Protein AF-A0AAE7J6D1-F1 (afdb_monomer_lite)

Structure (mmCIF, N/CA/C/O backbone):
data_AF-A0AAE7J6D1-F1
#
_entry.id   AF-A0AAE7J6D1-F1
#
loop_
_atom_site.group_PDB
_atom_site.id
_atom_site.type_symbol
_atom_site.label_atom_id
_atom_site.label_alt_id
_atom_site.label_comp_id
_atom_site.label_asym_id
_atom_site.label_entity_id
_atom_site.label_seq_id
_atom_site.pdbx_PDB_ins_code
_atom_site.Cartn_x
_atom_site.Cartn_y
_atom_site.Cartn_z
_atom_site.occupancy
_atom_site.B_iso_or_equiv
_atom_site.auth_seq_id
_atom_site.auth_comp_id
_atom_site.auth_asym_id
_atom_site.auth_atom_id
_atom_site.pdbx_PDB_model_num
ATOM 1 N N . MET A 1 1 ? -38.730 9.596 -5.081 1.00 39.78 1 MET A N 1
ATOM 2 C CA . MET A 1 1 ? -38.470 9.751 -6.527 1.00 39.78 1 MET A CA 1
ATOM 3 C C . MET A 1 1 ? -37.027 9.348 -6.773 1.00 39.78 1 MET A C 1
ATOM 5 O O . MET A 1 1 ? -36.134 10.083 -6.379 1.00 39.78 1 MET A O 1
ATOM 9 N N . SER A 1 2 ? -36.801 8.139 -7.288 1.00 42.00 2 SER A N 1
ATOM 10 C CA . SER A 1 2 ? -35.452 7.616 -7.532 1.00 42.00 2 SER A CA 1
ATOM 11 C C . SER A 1 2 ? -34.945 8.135 -8.871 1.00 42.00 2 SER A C 1
ATOM 13 O O . SER A 1 2 ? -35.516 7.814 -9.910 1.00 42.00 2 SER A O 1
ATOM 15 N N . VAL A 1 3 ? -33.897 8.954 -8.843 1.00 42.47 3 VAL A N 1
ATOM 16 C CA . VAL A 1 3 ? -33.204 9.406 -10.052 1.00 42.47 3 VAL A CA 1
ATOM 17 C C . VAL A 1 3 ? -32.192 8.324 -10.413 1.00 42.47 3 VAL A C 1
ATOM 19 O O . VAL A 1 3 ? -31.169 8.172 -9.748 1.00 42.47 3 VAL A O 1
ATOM 22 N N . ALA A 1 4 ? -32.514 7.520 -11.424 1.00 40.19 4 ALA A N 1
ATOM 23 C CA . ALA A 1 4 ? -31.577 6.569 -12.001 1.00 40.19 4 ALA A CA 1
ATOM 24 C C . ALA A 1 4 ? -30.481 7.353 -12.735 1.00 40.19 4 ALA A C 1
ATOM 26 O O . ALA A 1 4 ? -30.762 8.071 -13.692 1.00 40.19 4 ALA A O 1
ATOM 27 N N . ILE A 1 5 ? -29.237 7.232 -12.271 1.00 50.94 5 ILE A N 1
ATOM 28 C CA . ILE A 1 5 ? -28.068 7.701 -13.015 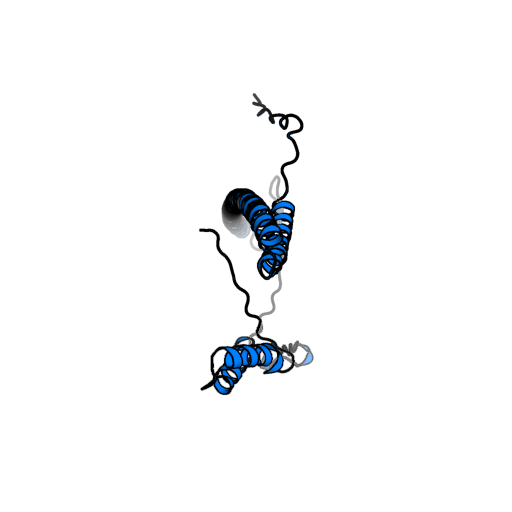1.00 50.94 5 ILE A CA 1
ATOM 29 C C . ILE A 1 5 ? -27.921 6.749 -14.206 1.00 50.94 5 ILE A C 1
ATOM 31 O O . ILE A 1 5 ? -27.751 5.547 -13.981 1.00 50.94 5 ILE A O 1
ATOM 35 N N . PRO A 1 6 ? -28.016 7.222 -15.458 1.00 44.62 6 PRO A N 1
ATOM 36 C CA . PRO A 1 6 ? -27.789 6.357 -16.600 1.00 44.62 6 PRO A CA 1
ATOM 37 C C . PRO A 1 6 ? -26.321 5.920 -16.577 1.00 44.62 6 PRO A C 1
ATOM 39 O O . PRO A 1 6 ? -25.413 6.732 -16.749 1.00 44.62 6 PRO A O 1
ATOM 42 N N . LEU A 1 7 ? -26.090 4.628 -16.337 1.00 49.50 7 LEU A N 1
ATOM 43 C CA . LEU A 1 7 ? -24.836 3.967 -16.682 1.00 49.50 7 LEU A CA 1
ATOM 44 C C . LEU A 1 7 ? -24.708 4.081 -18.200 1.00 49.50 7 LEU A C 1
ATOM 46 O O . LEU A 1 7 ? -25.377 3.357 -18.936 1.00 49.50 7 LEU A O 1
ATOM 50 N N . ALA A 1 8 ? -23.917 5.051 -18.657 1.00 53.25 8 ALA A N 1
ATOM 51 C CA . ALA A 1 8 ? -23.567 5.183 -20.060 1.00 53.25 8 ALA A CA 1
ATOM 52 C C . ALA A 1 8 ? -23.073 3.818 -20.555 1.00 53.25 8 ALA A C 1
ATOM 54 O O . ALA A 1 8 ? -22.139 3.246 -19.987 1.00 53.25 8 ALA A O 1
ATOM 55 N N . SER A 1 9 ? -23.744 3.275 -21.570 1.00 52.28 9 SER A N 1
ATOM 56 C CA . SER A 1 9 ? -23.283 2.085 -22.276 1.00 52.28 9 SER A CA 1
ATOM 57 C C . SER A 1 9 ? -21.820 2.294 -22.684 1.00 52.28 9 SER A C 1
ATOM 59 O O . SER A 1 9 ? -21.480 3.405 -23.108 1.00 52.28 9 SER A O 1
ATOM 61 N N . PRO A 1 10 ? -20.939 1.284 -22.545 1.00 56.84 10 PRO A N 1
ATOM 62 C CA . PRO A 1 10 ? -19.571 1.431 -23.016 1.00 56.84 10 PRO A CA 1
ATOM 63 C C . PRO A 1 10 ? -19.611 1.794 -24.510 1.00 56.84 10 PRO A C 1
ATOM 65 O O . PRO A 1 10 ? -20.447 1.247 -25.237 1.00 56.84 10 PRO A O 1
ATOM 68 N N . PRO A 1 11 ? -18.779 2.745 -24.969 1.00 57.72 11 PRO A N 1
ATOM 69 C CA . PRO A 1 11 ? -18.746 3.115 -26.375 1.00 57.72 11 PRO A CA 1
ATOM 70 C C . PRO A 1 11 ? -18.477 1.872 -27.233 1.00 57.72 11 PRO A C 1
ATOM 72 O O . PRO A 1 11 ? -17.723 0.987 -26.825 1.00 57.72 11 PRO A O 1
ATOM 75 N N . ALA A 1 12 ? -19.140 1.818 -28.394 1.00 57.94 12 ALA A N 1
ATOM 76 C CA . ALA A 1 12 ? -18.990 0.788 -29.424 1.00 57.94 12 ALA A CA 1
ATOM 77 C C . ALA A 1 12 ? -17.522 0.377 -29.604 1.00 57.94 12 ALA A C 1
ATOM 79 O O . ALA A 1 12 ? -16.669 1.260 -29.564 1.00 57.94 12 ALA A O 1
ATOM 80 N N . GLU A 1 13 ? -17.272 -0.932 -29.786 1.00 55.59 13 GLU A N 1
ATOM 81 C CA . GLU A 1 13 ? -15.956 -1.594 -29.898 1.00 55.59 13 GLU A CA 1
ATOM 82 C C . GLU A 1 13 ? -14.882 -0.692 -30.520 1.00 55.59 13 GLU A C 1
ATOM 84 O O . GLU A 1 13 ? -14.638 -0.681 -31.726 1.00 55.59 13 GLU A O 1
ATOM 89 N N . ALA A 1 14 ? -14.236 0.097 -29.663 1.00 61.56 14 ALA A N 1
ATOM 90 C CA . ALA A 1 14 ? -13.082 0.877 -30.041 1.00 61.56 14 ALA A CA 1
ATOM 91 C C . ALA A 1 14 ? -11.958 -0.120 -30.311 1.00 61.56 14 ALA A C 1
ATOM 93 O O . ALA A 1 14 ? -11.737 -1.033 -29.507 1.00 61.56 14 ALA A O 1
ATOM 94 N N . ALA A 1 15 ? -11.261 0.046 -31.437 1.00 66.38 15 ALA A N 1
ATOM 95 C CA . ALA A 1 15 ? -10.090 -0.755 -31.762 1.00 66.38 15 ALA A CA 1
ATOM 96 C C . ALA A 1 15 ? -9.189 -0.867 -30.523 1.00 66.38 15 ALA A C 1
ATOM 98 O O . ALA A 1 15 ? -8.846 0.139 -29.893 1.00 66.38 15 ALA A O 1
ATOM 99 N N . LYS A 1 16 ? -8.871 -2.104 -30.128 1.00 78.94 16 LYS A N 1
ATOM 100 C CA . LYS A 1 16 ? -8.113 -2.375 -28.908 1.00 78.94 16 LYS A CA 1
ATOM 101 C C . LYS A 1 16 ? -6.731 -1.737 -29.039 1.00 78.94 16 LYS A C 1
ATOM 103 O O . LYS A 1 16 ? -5.888 -2.232 -29.779 1.00 78.94 16 LYS A O 1
ATOM 108 N N . LEU A 1 17 ? -6.515 -0.631 -28.328 1.00 84.19 17 LEU A N 1
ATOM 109 C CA . LEU A 1 17 ? -5.217 0.036 -28.285 1.00 84.19 17 LEU A CA 1
ATOM 110 C C . LEU A 1 17 ? -4.166 -0.899 -27.661 1.00 84.19 17 LEU A C 1
ATOM 112 O O . LEU A 1 17 ? -4.487 -1.594 -26.687 1.00 84.19 17 LEU A O 1
ATOM 116 N N . PRO A 1 18 ? -2.915 -0.878 -28.156 1.00 90.50 18 PRO A N 1
ATOM 117 C CA . PRO A 1 18 ? -1.858 -1.765 -27.682 1.00 90.50 18 PRO A CA 1
ATOM 118 C C . PRO A 1 18 ? -1.596 -1.541 -26.198 1.00 90.50 18 PRO A C 1
ATOM 120 O O . PRO A 1 18 ? -1.581 -0.399 -25.737 1.00 90.50 18 PRO A O 1
ATOM 123 N N . SER A 1 19 ? -1.437 -2.605 -25.416 1.00 93.62 19 SER A N 1
ATOM 124 C CA . SER A 1 19 ? -1.200 -2.531 -23.970 1.00 93.62 19 SER A CA 1
ATOM 125 C C . SER A 1 19 ? 0.151 -1.876 -23.635 1.00 93.62 19 SER A C 1
ATOM 127 O O . SER A 1 19 ? 1.036 -1.781 -24.477 1.00 93.62 19 SER A O 1
ATOM 129 N N . LEU A 1 20 ? 0.327 -1.399 -22.392 1.00 94.94 20 LEU A N 1
ATOM 130 C CA . LEU A 1 20 ? 1.620 -0.832 -21.965 1.00 94.94 20 LEU A CA 1
ATOM 131 C C . LEU A 1 20 ? 2.749 -1.870 -22.081 1.00 94.94 20 LEU A C 1
ATOM 133 O O . LEU A 1 20 ? 3.876 -1.525 -22.414 1.00 94.94 20 LEU A O 1
ATOM 137 N N . TRP A 1 21 ? 2.415 -3.139 -21.835 1.00 95.06 21 TRP A N 1
ATOM 138 C CA . TRP A 1 21 ? 3.327 -4.262 -22.012 1.00 95.06 21 TRP A CA 1
ATOM 139 C C . TRP A 1 21 ? 3.701 -4.463 -23.482 1.00 95.06 21 TRP A C 1
ATOM 141 O O . TRP A 1 21 ? 4.883 -4.533 -23.794 1.00 95.06 21 TRP A O 1
ATOM 151 N N . GLU A 1 22 ? 2.708 -4.493 -24.376 1.00 95.50 22 GLU A N 1
ATOM 152 C CA . GLU A 1 22 ? 2.929 -4.634 -25.822 1.00 95.50 22 GLU A CA 1
ATOM 153 C C . GLU A 1 22 ? 3.814 -3.507 -26.368 1.00 95.50 22 GLU A C 1
ATOM 155 O O . GLU A 1 22 ? 4.804 -3.790 -27.038 1.00 95.50 22 GLU A O 1
ATOM 160 N N . LEU A 1 23 ? 3.525 -2.249 -26.009 1.00 95.25 23 LEU A N 1
ATOM 161 C CA . LEU A 1 23 ? 4.348 -1.097 -26.397 1.00 95.25 23 LEU A CA 1
ATOM 162 C C . LEU A 1 23 ? 5.783 -1.206 -25.869 1.00 95.25 23 LEU A C 1
ATOM 164 O O . LEU A 1 23 ? 6.723 -0.926 -26.603 1.00 95.25 23 LEU A O 1
ATOM 168 N N . GLY A 1 24 ? 5.959 -1.636 -24.615 1.00 95.62 24 GLY A N 1
ATOM 169 C CA . GLY A 1 24 ? 7.287 -1.827 -24.031 1.00 95.62 24 GLY A CA 1
ATOM 170 C C . GLY A 1 24 ? 8.090 -2.918 -24.743 1.00 95.62 24 GLY A C 1
ATOM 171 O O . GLY A 1 24 ? 9.257 -2.708 -25.056 1.00 95.62 24 GLY A O 1
ATOM 172 N N . SER A 1 25 ? 7.456 -4.054 -25.048 1.00 95.19 25 SER A N 1
ATOM 173 C CA . SER A 1 25 ? 8.110 -5.151 -25.773 1.00 95.19 25 SER A CA 1
ATOM 174 C C . SER A 1 25 ? 8.453 -4.795 -27.220 1.00 95.19 25 SER A C 1
ATOM 176 O O . SER A 1 25 ? 9.508 -5.192 -27.705 1.00 95.19 25 SER A O 1
ATOM 178 N N . ALA A 1 26 ? 7.590 -4.031 -27.898 1.00 94.44 26 ALA A N 1
ATOM 179 C CA . ALA A 1 26 ? 7.851 -3.557 -29.254 1.00 94.44 26 ALA A CA 1
ATOM 180 C C . ALA A 1 26 ? 9.042 -2.591 -29.273 1.00 94.44 26 ALA A C 1
ATOM 182 O O . ALA A 1 26 ? 9.964 -2.781 -30.059 1.00 94.44 26 ALA A O 1
ATOM 183 N N . LEU A 1 27 ? 9.079 -1.646 -28.328 1.00 94.75 27 LEU A N 1
ATOM 184 C CA . LEU A 1 27 ? 10.175 -0.689 -28.203 1.00 94.75 27 LEU A CA 1
ATOM 185 C C . LEU A 1 27 ? 11.522 -1.371 -27.909 1.00 94.75 27 LEU A C 1
ATOM 187 O O . LEU A 1 27 ? 12.552 -0.974 -28.450 1.00 94.75 27 LEU A O 1
ATOM 191 N N . GLU A 1 28 ? 11.529 -2.407 -27.064 1.00 95.31 28 GLU A N 1
ATOM 192 C CA . GLU A 1 28 ? 12.726 -3.215 -26.797 1.00 95.31 28 GLU A CA 1
ATOM 193 C C . GLU A 1 28 ? 13.206 -3.953 -28.057 1.00 95.31 28 GLU A C 1
ATOM 195 O O . GLU A 1 28 ? 14.401 -3.939 -28.359 1.00 95.31 28 GLU A O 1
ATOM 200 N N . ALA A 1 29 ? 12.282 -4.550 -28.817 1.00 94.94 29 ALA A N 1
ATOM 201 C CA . ALA A 1 29 ? 12.598 -5.230 -30.069 1.00 94.94 29 ALA A CA 1
ATOM 202 C C . ALA A 1 29 ? 13.154 -4.263 -31.129 1.00 94.94 29 ALA A C 1
ATOM 204 O O . ALA A 1 29 ? 14.171 -4.570 -31.748 1.00 94.94 29 ALA A O 1
ATOM 205 N N . GLU A 1 30 ? 12.546 -3.084 -31.288 1.00 93.88 30 GLU A N 1
ATOM 206 C CA . GLU A 1 30 ? 13.007 -2.028 -32.200 1.00 93.88 30 GLU A CA 1
ATOM 207 C C . GLU A 1 30 ? 14.400 -1.517 -31.799 1.00 93.88 30 GLU A C 1
ATOM 209 O O . GLU A 1 30 ? 15.300 -1.413 -32.628 1.00 93.88 30 GLU A O 1
ATOM 214 N N . THR A 1 31 ? 14.634 -1.300 -30.500 1.00 94.62 31 THR A N 1
ATOM 215 C CA . THR A 1 31 ? 15.954 -0.897 -29.983 1.00 94.62 31 THR A CA 1
ATOM 216 C C . THR A 1 31 ? 17.021 -1.951 -30.299 1.00 94.62 31 THR A C 1
ATOM 218 O O . THR A 1 31 ? 18.154 -1.613 -30.649 1.00 94.62 31 THR A O 1
ATOM 221 N N . HIS A 1 32 ? 16.679 -3.238 -30.184 1.00 94.81 32 HIS A N 1
ATOM 222 C CA . HIS A 1 32 ? 17.591 -4.321 -30.537 1.00 94.81 32 HIS A CA 1
ATOM 223 C C . HIS A 1 32 ? 17.851 -4.389 -32.047 1.00 94.81 32 HIS A C 1
ATOM 225 O O . HIS A 1 32 ? 18.988 -4.608 -32.460 1.00 94.81 32 HIS A O 1
ATOM 231 N N . TRP A 1 33 ? 16.823 -4.159 -32.864 1.00 93.94 33 TRP A N 1
ATOM 232 C CA . TRP A 1 33 ? 16.941 -4.115 -34.317 1.00 93.94 33 TRP A CA 1
ATOM 233 C C . TRP A 1 33 ? 17.847 -2.974 -34.793 1.00 93.94 33 TRP A C 1
ATOM 235 O O . TRP A 1 33 ? 18.765 -3.215 -35.573 1.00 93.94 33 TRP A O 1
ATOM 245 N N . ILE A 1 34 ? 17.684 -1.766 -34.246 1.00 94.06 34 ILE A N 1
ATOM 246 C CA . ILE A 1 34 ? 18.562 -0.620 -34.531 1.00 94.06 34 ILE A CA 1
ATOM 247 C C . ILE A 1 34 ? 20.026 -0.952 -34.214 1.00 94.06 34 ILE A C 1
ATOM 249 O O . ILE A 1 34 ? 20.920 -0.591 -34.979 1.00 94.06 34 ILE A O 1
ATOM 253 N N . ALA A 1 35 ? 20.292 -1.673 -33.120 1.00 93.81 35 ALA A N 1
ATOM 254 C CA . ALA A 1 35 ? 21.651 -2.095 -32.784 1.00 93.81 35 ALA A CA 1
ATOM 255 C C . ALA A 1 35 ? 22.244 -3.051 -33.836 1.00 93.81 35 ALA A C 1
ATOM 257 O O . ALA A 1 35 ? 23.398 -2.880 -34.217 1.00 93.81 35 ALA A O 1
ATOM 258 N N . GLN A 1 36 ? 21.458 -4.006 -34.346 1.00 91.06 36 GLN A N 1
ATOM 259 C CA . GLN A 1 36 ? 21.888 -4.908 -35.425 1.00 91.06 36 GLN A CA 1
ATOM 260 C C . GLN A 1 36 ? 22.101 -4.162 -36.748 1.00 91.06 36 GLN A C 1
ATOM 262 O O . GLN A 1 36 ? 23.049 -4.434 -37.479 1.00 91.06 36 GLN A O 1
ATOM 267 N N . LEU A 1 37 ? 21.237 -3.195 -37.061 1.00 90.31 37 LEU A N 1
ATOM 268 C CA . LEU A 1 37 ? 21.395 -2.355 -38.242 1.00 90.31 37 LEU A CA 1
ATOM 269 C C . LEU A 1 37 ? 22.668 -1.500 -38.177 1.00 90.31 37 LEU A C 1
ATOM 271 O O . LEU A 1 37 ? 23.329 -1.319 -39.196 1.00 90.31 37 LEU A O 1
ATOM 275 N N . ALA A 1 38 ? 23.050 -1.020 -36.992 1.00 91.31 38 ALA A N 1
ATOM 276 C CA . ALA A 1 38 ? 24.278 -0.253 -36.812 1.00 91.31 38 ALA A CA 1
ATOM 277 C C . ALA A 1 38 ? 25.540 -1.076 -37.132 1.00 91.31 38 ALA A C 1
ATOM 279 O O . ALA A 1 38 ? 26.493 -0.522 -37.671 1.00 91.31 38 ALA A O 1
ATOM 280 N N . GLU A 1 39 ? 25.536 -2.391 -36.886 1.00 90.44 39 GLU A N 1
ATOM 281 C CA . GLU A 1 39 ? 26.649 -3.286 -37.253 1.00 90.44 39 GLU A CA 1
ATOM 282 C C . GLU A 1 39 ? 26.853 -3.376 -38.776 1.00 90.44 39 GLU A C 1
ATOM 284 O O . GLU A 1 39 ? 27.968 -3.599 -39.245 1.00 90.44 39 GLU A O 1
ATOM 289 N N . ARG A 1 40 ? 25.798 -3.147 -39.574 1.00 88.00 40 ARG A N 1
ATOM 290 C CA . ARG A 1 40 ? 25.883 -3.126 -41.046 1.00 88.00 40 ARG A CA 1
ATOM 291 C C . ARG A 1 40 ? 26.614 -1.895 -41.586 1.00 88.00 40 ARG A C 1
ATOM 293 O O . ARG A 1 40 ? 26.943 -1.879 -42.763 1.00 88.00 40 ARG A O 1
ATOM 300 N N . LEU A 1 41 ? 26.873 -0.873 -40.766 1.00 87.00 41 LEU A N 1
ATOM 301 C CA . LEU A 1 41 ? 27.587 0.334 -41.197 1.00 87.00 41 LEU A CA 1
ATOM 302 C C . LEU A 1 41 ? 29.098 0.131 -41.367 1.00 87.00 41 LEU A C 1
ATOM 304 O O . LEU A 1 41 ? 29.745 0.970 -41.993 1.00 87.00 41 LEU A O 1
ATOM 308 N N . ASP A 1 42 ? 29.651 -0.957 -40.825 1.00 86.44 42 ASP A N 1
ATOM 309 C CA . ASP A 1 42 ? 31.079 -1.290 -40.906 1.00 86.44 42 ASP A CA 1
ATOM 310 C C . ASP A 1 42 ? 31.460 -1.994 -42.230 1.00 86.44 42 ASP A C 1
ATOM 312 O O . ASP A 1 42 ? 32.577 -2.500 -42.382 1.00 86.44 42 ASP A O 1
ATOM 316 N N . THR A 1 43 ? 30.551 -2.039 -43.212 1.00 79.44 43 THR A N 1
ATOM 317 C CA . THR A 1 43 ? 30.813 -2.586 -44.550 1.00 79.44 43 THR A CA 1
ATOM 318 C C . THR A 1 43 ? 31.770 -1.693 -45.345 1.00 79.44 43 THR A C 1
ATOM 320 O O . THR A 1 43 ? 31.721 -0.466 -45.289 1.00 79.44 43 THR A O 1
ATOM 323 N N . GLY A 1 44 ? 32.662 -2.316 -46.124 1.00 75.19 44 GLY A N 1
ATOM 324 C CA . GLY A 1 44 ? 33.589 -1.608 -47.020 1.00 75.19 44 GLY A CA 1
ATOM 325 C C . GLY A 1 44 ? 32.971 -1.165 -48.352 1.00 75.19 44 GLY A C 1
ATOM 326 O O . GLY A 1 44 ? 33.670 -0.554 -49.159 1.00 75.19 44 GLY A O 1
ATOM 327 N N . ASP A 1 45 ? 31.701 -1.504 -48.589 1.00 89.25 45 ASP A N 1
ATOM 328 C CA . ASP A 1 45 ? 30.924 -1.133 -49.772 1.00 89.25 45 ASP A CA 1
ATOM 329 C C . ASP A 1 45 ? 30.035 0.085 -49.465 1.00 89.25 45 ASP A C 1
ATOM 331 O O . ASP A 1 45 ? 29.246 0.075 -48.517 1.00 89.25 45 ASP A O 1
ATOM 335 N N . GLU A 1 46 ? 30.187 1.140 -50.267 1.00 86.88 46 GLU A N 1
ATOM 336 C CA . GLU A 1 46 ? 29.495 2.420 -50.098 1.00 86.88 46 GLU A CA 1
ATOM 337 C C . GLU A 1 46 ? 27.997 2.312 -50.428 1.00 86.88 46 GLU A C 1
ATOM 339 O O . GLU A 1 46 ? 27.181 2.964 -49.775 1.00 86.88 46 GLU A O 1
ATOM 344 N N . ASP A 1 47 ? 27.612 1.449 -51.376 1.00 88.19 47 ASP A N 1
ATOM 345 C CA . ASP A 1 47 ? 26.204 1.260 -51.748 1.00 88.19 47 ASP A CA 1
ATOM 346 C C . ASP A 1 47 ? 25.446 0.488 -50.651 1.00 88.19 47 ASP A C 1
ATOM 348 O O . ASP A 1 47 ? 24.334 0.858 -50.263 1.00 88.19 47 ASP A O 1
ATOM 352 N N . GLU A 1 48 ? 26.071 -0.549 -50.078 1.00 85.88 48 GLU A N 1
ATOM 353 C CA . GLU A 1 48 ? 25.525 -1.282 -48.924 1.00 85.88 48 GLU A CA 1
ATOM 354 C C . GLU A 1 48 ? 25.419 -0.390 -47.685 1.00 85.88 48 GLU A C 1
ATOM 356 O O . GLU A 1 48 ? 24.435 -0.459 -46.940 1.00 85.88 48 GLU A O 1
ATOM 361 N N . ARG A 1 49 ? 26.402 0.495 -47.492 1.00 88.81 49 ARG A N 1
ATOM 362 C CA . ARG A 1 49 ? 26.404 1.467 -46.402 1.00 88.81 49 ARG A CA 1
ATOM 363 C C . ARG A 1 49 ? 25.280 2.490 -46.550 1.00 88.81 49 ARG A C 1
ATOM 365 O O . ARG A 1 49 ? 24.613 2.792 -45.563 1.00 88.81 49 ARG A O 1
ATOM 372 N N . ALA A 1 50 ? 25.028 2.993 -47.758 1.00 90.25 50 ALA A N 1
ATOM 373 C CA . ALA A 1 50 ? 23.924 3.915 -48.021 1.00 90.25 50 ALA A CA 1
ATOM 374 C C . ALA A 1 50 ? 22.552 3.276 -47.729 1.00 90.25 50 ALA A C 1
ATOM 376 O O . ALA A 1 50 ? 21.696 3.913 -47.116 1.00 90.25 50 ALA A O 1
ATOM 377 N N . LEU A 1 51 ? 22.359 2.002 -48.096 1.00 90.50 51 LEU A N 1
ATOM 378 C CA . LEU A 1 51 ? 21.144 1.248 -47.763 1.00 90.50 51 LEU A CA 1
ATOM 379 C C . LEU A 1 51 ? 20.996 1.021 -46.253 1.00 90.50 51 LEU A C 1
ATOM 381 O O . LEU A 1 51 ? 19.907 1.187 -45.711 1.00 90.50 51 LEU A O 1
ATOM 385 N N . ALA A 1 52 ? 22.085 0.680 -45.559 1.00 89.75 52 ALA A N 1
ATOM 386 C CA . ALA A 1 52 ? 22.067 0.510 -44.108 1.00 89.75 52 ALA A CA 1
ATOM 387 C C . ALA A 1 52 ? 21.711 1.814 -43.371 1.00 89.75 52 ALA A C 1
ATOM 389 O O . ALA A 1 52 ? 20.988 1.769 -42.379 1.00 89.75 52 ALA A O 1
ATOM 390 N N . ILE A 1 53 ? 22.170 2.970 -43.867 1.00 92.69 53 ILE A N 1
ATOM 391 C CA . ILE A 1 53 ? 21.789 4.284 -43.328 1.00 92.69 53 ILE A CA 1
ATOM 392 C C . ILE A 1 53 ? 20.290 4.538 -43.523 1.00 92.69 53 ILE A C 1
ATOM 394 O O . ILE A 1 53 ? 19.631 4.934 -42.568 1.00 92.69 53 ILE A O 1
ATOM 398 N N . ALA A 1 54 ? 19.736 4.264 -44.708 1.00 94.25 54 ALA A N 1
ATOM 399 C CA . ALA A 1 54 ? 18.305 4.446 -44.959 1.00 94.25 54 ALA A CA 1
ATOM 400 C C . ALA A 1 54 ? 17.436 3.556 -44.044 1.00 94.25 54 ALA A C 1
ATOM 402 O O . ALA A 1 54 ? 16.521 4.052 -43.391 1.00 94.25 54 ALA A O 1
ATOM 403 N N . ASP A 1 55 ? 17.779 2.266 -43.916 1.00 93.06 55 ASP A N 1
ATOM 404 C CA . ASP A 1 55 ? 17.087 1.333 -43.011 1.00 93.06 55 ASP A CA 1
ATOM 405 C C . ASP A 1 55 ? 17.157 1.801 -41.540 1.00 93.06 55 ASP A C 1
ATOM 407 O O . ASP A 1 55 ? 16.207 1.627 -40.766 1.00 93.06 55 ASP A O 1
ATOM 411 N N . LEU A 1 56 ? 18.293 2.388 -41.137 1.00 94.62 56 LEU A N 1
ATOM 412 C CA . LEU A 1 56 ? 18.496 2.949 -39.799 1.00 94.62 56 LEU A CA 1
ATOM 413 C C . LEU A 1 56 ? 17.651 4.193 -39.557 1.00 94.62 56 LEU A C 1
ATOM 415 O O . LEU A 1 56 ? 17.059 4.306 -38.487 1.00 94.62 56 LEU A O 1
ATOM 419 N N . GLU A 1 57 ? 17.599 5.119 -40.510 1.00 95.75 57 GLU A N 1
ATOM 420 C CA . GLU A 1 57 ? 16.797 6.340 -40.405 1.00 95.75 57 GLU A CA 1
ATOM 421 C C . GLU A 1 57 ? 15.303 6.009 -40.266 1.00 95.75 57 GLU A C 1
ATOM 423 O O . GLU A 1 57 ? 14.636 6.554 -39.382 1.00 95.75 57 GLU A O 1
ATOM 428 N N . ASP A 1 58 ? 14.806 5.046 -41.046 1.00 95.00 58 ASP A N 1
ATOM 429 C CA . ASP A 1 58 ? 13.424 4.565 -40.953 1.00 95.00 58 ASP A CA 1
ATOM 430 C C . ASP A 1 58 ? 13.134 3.906 -39.592 1.00 95.00 58 ASP A C 1
ATOM 432 O O . ASP A 1 58 ? 12.116 4.191 -38.950 1.00 95.00 58 ASP A O 1
ATOM 436 N N . SER A 1 59 ? 14.047 3.055 -39.111 1.00 94.06 59 SER A N 1
ATOM 437 C CA . SER A 1 59 ? 13.892 2.371 -37.817 1.00 94.06 59 SER A CA 1
ATOM 438 C C . SER A 1 59 ? 13.977 3.351 -36.639 1.00 94.06 59 SER A C 1
ATOM 440 O O . SER A 1 59 ? 13.213 3.242 -35.680 1.00 94.06 59 SER A O 1
ATOM 442 N N . LEU A 1 60 ? 14.846 4.365 -36.717 1.00 95.06 60 LEU A N 1
ATOM 443 C CA . LEU A 1 60 ? 14.949 5.434 -35.716 1.00 95.06 60 LEU A CA 1
ATOM 444 C C . LEU A 1 60 ? 13.666 6.272 -35.643 1.00 95.06 60 LEU A C 1
ATOM 446 O O . LEU A 1 60 ? 13.199 6.574 -34.545 1.00 95.06 60 LEU A O 1
ATOM 450 N N . ALA A 1 61 ? 13.057 6.603 -36.786 1.00 95.19 61 ALA A N 1
ATOM 451 C CA . ALA A 1 61 ? 11.775 7.306 -36.815 1.00 95.19 61 ALA A CA 1
ATOM 452 C C . ALA A 1 61 ? 10.634 6.457 -36.215 1.00 95.19 61 ALA A C 1
ATOM 454 O O . ALA A 1 61 ? 9.780 6.974 -35.486 1.00 95.19 61 ALA A O 1
ATOM 455 N N . SER A 1 62 ? 10.630 5.144 -36.482 1.00 93.31 62 SER A N 1
ATOM 456 C CA . SER A 1 62 ? 9.700 4.188 -35.861 1.00 93.31 62 SER A CA 1
ATOM 457 C C . SER A 1 62 ? 9.882 4.127 -34.338 1.00 93.31 62 SER A C 1
ATOM 459 O O . SER A 1 62 ? 8.899 4.216 -33.596 1.00 93.31 62 SER A O 1
ATOM 461 N N . GLU A 1 63 ? 11.127 4.037 -33.857 1.00 95.56 63 GLU A N 1
ATOM 462 C CA . GLU A 1 63 ? 11.459 3.998 -32.426 1.00 95.56 63 GLU A CA 1
ATOM 463 C C . GLU A 1 63 ? 10.986 5.252 -31.700 1.00 95.56 63 GLU A C 1
ATOM 465 O O . GLU A 1 63 ? 10.356 5.136 -30.647 1.00 95.56 63 GLU A O 1
ATOM 470 N N . GLU A 1 64 ? 11.203 6.437 -32.277 1.00 95.00 64 GLU A N 1
ATOM 471 C CA . GLU A 1 64 ? 10.758 7.696 -31.681 1.00 95.00 64 GLU A CA 1
ATOM 472 C C . GLU A 1 64 ? 9.231 7.718 -31.509 1.00 95.00 64 GLU A C 1
ATOM 474 O O . GLU A 1 64 ? 8.721 8.039 -30.427 1.00 95.00 64 GLU A O 1
ATOM 479 N N . HIS A 1 65 ? 8.487 7.291 -32.534 1.00 92.81 65 HIS A N 1
ATOM 480 C CA . HIS A 1 65 ? 7.029 7.210 -32.471 1.00 92.81 65 HIS A CA 1
ATOM 481 C C . HIS A 1 65 ? 6.543 6.197 -31.422 1.00 92.81 65 HIS A C 1
ATOM 483 O O . HIS A 1 65 ? 5.639 6.486 -30.627 1.00 92.81 65 HIS A O 1
ATOM 489 N N . GLN A 1 66 ? 7.151 5.009 -31.383 1.00 93.56 66 GLN A N 1
ATOM 490 C CA . GLN A 1 66 ? 6.819 3.972 -30.404 1.00 93.56 66 GLN A CA 1
ATOM 491 C C . GLN A 1 66 ? 7.153 4.416 -28.975 1.00 93.56 66 GLN A C 1
ATOM 493 O O . GLN A 1 66 ? 6.357 4.200 -28.053 1.00 93.56 66 GLN A O 1
ATOM 498 N N . ARG A 1 67 ? 8.294 5.084 -28.781 1.00 95.94 67 ARG A N 1
ATOM 499 C CA . ARG A 1 67 ? 8.722 5.645 -27.498 1.00 95.94 67 ARG A CA 1
ATOM 500 C C . ARG A 1 67 ? 7.738 6.695 -27.018 1.00 95.94 67 ARG A C 1
ATOM 502 O O . ARG A 1 67 ? 7.339 6.664 -25.853 1.00 95.94 67 ARG A O 1
ATOM 509 N N . GLU A 1 68 ? 7.310 7.595 -27.894 1.00 96.06 68 GLU A N 1
ATOM 510 C CA . GLU A 1 68 ? 6.311 8.599 -27.550 1.00 96.06 68 GLU A CA 1
ATOM 511 C C . GLU A 1 68 ? 4.982 7.946 -27.138 1.00 96.06 68 GLU A C 1
ATOM 513 O O . GLU A 1 68 ? 4.413 8.295 -26.097 1.00 96.06 68 GLU A O 1
ATOM 518 N N . ALA A 1 69 ? 4.509 6.951 -27.895 1.00 94.50 69 ALA A N 1
ATOM 519 C CA . ALA A 1 69 ? 3.301 6.202 -27.558 1.00 94.50 69 ALA A CA 1
ATOM 520 C C . ALA A 1 69 ? 3.419 5.498 -26.193 1.00 94.50 69 ALA A C 1
ATOM 522 O O . ALA A 1 69 ? 2.487 5.550 -25.381 1.00 94.50 69 ALA A O 1
ATOM 523 N N . PHE A 1 70 ? 4.573 4.885 -25.912 1.00 96.88 70 PHE A N 1
ATOM 524 C CA . PHE A 1 70 ? 4.868 4.254 -24.628 1.00 96.88 70 PHE A CA 1
ATOM 525 C C . PHE A 1 70 ? 4.851 5.270 -23.481 1.00 96.88 70 PHE A C 1
ATOM 527 O O . PHE A 1 70 ? 4.157 5.047 -22.489 1.00 96.88 70 PHE A O 1
ATOM 534 N N . VAL A 1 71 ? 5.553 6.399 -23.618 1.00 96.88 71 VAL A N 1
ATOM 535 C CA . VAL A 1 71 ? 5.634 7.442 -22.582 1.00 96.88 71 VAL A CA 1
ATOM 536 C C . VAL A 1 71 ? 4.257 8.030 -22.292 1.00 96.88 71 VAL A C 1
ATOM 538 O O . VAL A 1 71 ? 3.865 8.104 -21.128 1.00 96.88 71 VAL A O 1
ATOM 541 N N . ARG A 1 72 ? 3.475 8.366 -23.326 1.00 95.81 72 ARG A N 1
ATOM 542 C CA . ARG A 1 72 ? 2.100 8.866 -23.156 1.00 95.81 72 ARG A CA 1
ATOM 543 C C . ARG A 1 72 ? 1.221 7.857 -22.418 1.00 95.81 72 ARG A C 1
ATOM 545 O O . ARG A 1 72 ? 0.449 8.228 -21.535 1.00 95.81 72 ARG A O 1
ATOM 552 N N . LYS A 1 73 ? 1.336 6.566 -22.745 1.00 96.12 73 LYS A N 1
ATOM 553 C CA . LYS A 1 73 ? 0.564 5.519 -22.064 1.00 96.12 73 LYS A CA 1
ATOM 554 C C . LYS A 1 73 ? 1.043 5.274 -20.632 1.00 96.12 73 LYS A C 1
ATOM 556 O O . LYS A 1 73 ? 0.215 5.012 -19.756 1.00 96.12 73 LYS A O 1
ATOM 561 N N . ALA A 1 74 ? 2.347 5.353 -20.379 1.00 96.88 74 ALA A N 1
ATOM 562 C CA . ALA A 1 74 ? 2.921 5.249 -19.043 1.00 96.88 74 ALA A CA 1
ATOM 563 C C . ALA A 1 74 ? 2.434 6.398 -18.149 1.00 96.88 74 ALA A C 1
ATOM 565 O O . ALA A 1 74 ? 1.985 6.142 -17.035 1.00 96.88 74 ALA A O 1
ATOM 566 N N . ASP A 1 75 ? 2.417 7.627 -18.666 1.00 96.75 75 ASP A N 1
ATOM 567 C CA . ASP A 1 75 ? 1.903 8.808 -17.967 1.00 96.75 75 ASP A CA 1
ATOM 568 C C . ASP A 1 75 ? 0.404 8.681 -17.644 1.00 96.75 75 ASP A C 1
ATOM 570 O O . ASP A 1 75 ? -0.012 8.796 -16.489 1.00 96.75 75 ASP A O 1
ATOM 574 N N . ALA A 1 76 ? -0.408 8.273 -18.626 1.00 95.12 76 ALA A N 1
ATOM 575 C CA . ALA A 1 76 ? -1.821 7.970 -18.395 1.00 95.12 76 ALA A CA 1
ATOM 576 C C . ALA A 1 76 ? -2.016 6.871 -17.330 1.00 95.12 76 ALA A C 1
ATOM 578 O O . ALA A 1 76 ? -2.950 6.921 -16.528 1.00 95.12 76 ALA A O 1
ATOM 579 N N . THR A 1 77 ? -1.120 5.882 -17.286 1.00 95.88 77 THR A N 1
ATOM 580 C CA . THR A 1 77 ? -1.141 4.828 -16.262 1.00 95.88 77 THR A CA 1
ATOM 581 C C . THR A 1 77 ? -0.784 5.385 -14.881 1.00 95.88 77 THR A C 1
ATOM 583 O O . THR A 1 77 ? -1.440 5.023 -13.902 1.00 95.88 77 THR A O 1
ATOM 586 N N . CYS A 1 78 ? 0.198 6.289 -14.781 1.00 96.19 78 CYS A N 1
ATOM 587 C CA . CYS A 1 78 ? 0.536 6.987 -13.539 1.00 96.19 78 CYS A CA 1
ATOM 588 C C . CYS A 1 78 ? -0.675 7.738 -12.976 1.00 96.19 78 CYS A C 1
ATOM 590 O O . CYS A 1 78 ? -1.005 7.549 -11.805 1.00 96.19 78 CYS A O 1
ATOM 592 N N . TRP A 1 79 ? -1.403 8.471 -13.821 1.00 95.81 79 TRP A N 1
ATOM 593 C CA . TRP A 1 79 ? -2.627 9.166 -13.417 1.00 95.81 79 TRP A CA 1
ATOM 594 C C . TRP A 1 79 ? -3.684 8.216 -12.830 1.00 95.81 79 TRP A C 1
ATOM 596 O O . TRP A 1 79 ? -4.268 8.485 -11.776 1.00 95.81 79 TRP A O 1
ATOM 606 N N . VAL A 1 80 ? -3.911 7.058 -13.466 1.00 96.12 80 VAL A N 1
ATOM 607 C CA . VAL A 1 80 ? -4.851 6.046 -12.946 1.00 96.12 80 VAL A CA 1
ATOM 608 C C . VAL A 1 80 ? -4.389 5.512 -11.587 1.00 96.12 80 VAL A C 1
ATOM 610 O O . VAL A 1 80 ? -5.207 5.352 -10.678 1.00 96.12 80 VAL A O 1
ATOM 613 N N . ILE A 1 81 ? -3.088 5.258 -11.414 1.00 96.06 81 ILE A N 1
ATOM 614 C CA . ILE A 1 81 ? -2.526 4.791 -10.139 1.00 96.06 81 ILE A CA 1
ATOM 615 C C . ILE A 1 81 ? -2.751 5.826 -9.031 1.00 96.06 81 ILE A C 1
ATOM 617 O O . ILE A 1 81 ? -3.161 5.458 -7.927 1.00 96.06 81 ILE A O 1
ATOM 621 N N . GLU A 1 82 ? -2.488 7.104 -9.299 1.00 96.19 82 GLU A N 1
ATOM 622 C CA . GLU A 1 82 ? -2.699 8.186 -8.333 1.00 96.19 82 GLU A CA 1
ATOM 623 C C . GLU A 1 82 ? -4.160 8.307 -7.929 1.00 96.19 82 GLU A C 1
ATOM 625 O O . GLU A 1 82 ? -4.470 8.336 -6.735 1.00 96.19 82 GLU A O 1
ATOM 630 N N . ARG A 1 83 ? -5.067 8.282 -8.910 1.00 96.62 83 ARG A N 1
ATOM 631 C CA . ARG A 1 83 ? -6.505 8.308 -8.658 1.00 96.62 83 ARG A CA 1
ATOM 632 C C . ARG A 1 83 ? -6.945 7.151 -7.761 1.00 96.62 83 ARG A C 1
ATOM 634 O O . ARG A 1 83 ? -7.607 7.389 -6.754 1.00 96.62 83 ARG A O 1
ATOM 641 N N . LEU A 1 84 ? -6.544 5.917 -8.072 1.00 97.50 84 LEU A N 1
ATOM 642 C CA . LEU A 1 84 ? -6.898 4.744 -7.262 1.00 97.50 84 LEU A CA 1
ATOM 643 C C . LEU A 1 84 ? -6.348 4.845 -5.831 1.00 97.50 84 LEU A C 1
ATOM 645 O O . LEU A 1 84 ? -7.027 4.478 -4.870 1.00 97.50 84 LEU A O 1
ATOM 649 N N . ARG A 1 85 ? -5.128 5.369 -5.660 1.00 96.31 85 ARG A N 1
ATOM 650 C CA . ARG A 1 85 ? -4.535 5.606 -4.332 1.00 96.31 85 ARG A CA 1
ATOM 651 C C . ARG A 1 85 ? -5.277 6.692 -3.551 1.00 96.31 85 ARG A C 1
ATOM 653 O O . ARG A 1 85 ? -5.454 6.548 -2.337 1.00 96.31 85 ARG A O 1
ATOM 660 N N . ALA A 1 86 ? -5.730 7.747 -4.222 1.00 96.06 86 ALA A N 1
ATOM 661 C CA . ALA A 1 86 ? -6.547 8.793 -3.616 1.00 96.06 86 ALA A CA 1
ATOM 662 C C . ALA A 1 86 ? -7.922 8.251 -3.187 1.00 96.06 86 ALA A C 1
ATOM 664 O O . ALA A 1 86 ? -8.337 8.475 -2.049 1.00 96.06 86 ALA A O 1
ATOM 665 N N . GLU A 1 87 ? -8.587 7.467 -4.041 1.00 97.62 87 GLU A N 1
ATOM 666 C CA . GLU A 1 87 ? -9.864 6.806 -3.731 1.00 97.62 87 GLU A CA 1
ATOM 667 C C . GLU A 1 87 ? -9.728 5.847 -2.536 1.00 97.62 87 GLU A C 1
ATOM 669 O O . GLU A 1 87 ? -10.514 5.910 -1.588 1.00 97.62 87 GLU A O 1
ATOM 674 N N . ALA A 1 88 ? -8.681 5.016 -2.511 1.00 97.94 88 ALA A N 1
ATOM 675 C CA . ALA A 1 88 ? -8.395 4.137 -1.377 1.00 97.94 88 ALA A CA 1
ATOM 676 C C . ALA A 1 88 ? -8.187 4.922 -0.069 1.00 97.94 88 ALA A C 1
ATOM 678 O O . ALA A 1 88 ? -8.722 4.548 0.978 1.00 97.94 88 ALA A O 1
ATOM 679 N N . SER A 1 89 ? -7.453 6.037 -0.129 1.00 97.69 89 SER A N 1
ATOM 680 C CA . SER A 1 89 ? -7.221 6.906 1.031 1.00 97.69 89 SER A CA 1
ATOM 681 C C . SER A 1 89 ? -8.521 7.545 1.524 1.00 97.69 89 SER A C 1
ATOM 683 O O . SER A 1 89 ? -8.782 7.574 2.729 1.00 97.69 89 SER A O 1
ATOM 685 N N . TYR A 1 90 ? -9.380 7.996 0.606 1.00 98.06 90 TYR A N 1
ATOM 686 C CA . TYR A 1 90 ? -10.704 8.518 0.934 1.00 98.06 90 TYR A CA 1
ATOM 687 C C . TYR A 1 90 ? -11.562 7.465 1.649 1.00 98.06 90 TYR A C 1
ATOM 689 O O . TYR A 1 90 ? -12.091 7.743 2.728 1.00 98.06 90 TYR A O 1
ATOM 697 N N . HIS A 1 91 ? -11.645 6.242 1.116 1.00 97.88 91 HIS A N 1
ATOM 698 C CA . HIS A 1 91 ? -12.396 5.151 1.745 1.00 97.88 91 HIS A CA 1
ATOM 699 C C . HIS A 1 91 ? -11.853 4.796 3.133 1.00 97.88 91 HIS A C 1
ATOM 701 O O . HIS A 1 91 ? -12.630 4.593 4.069 1.00 97.88 91 HIS A O 1
ATOM 707 N N . GLN A 1 92 ? -10.529 4.791 3.309 1.00 98.19 92 GLN A N 1
ATOM 708 C CA . GLN A 1 92 ? -9.917 4.554 4.614 1.00 98.19 92 GLN A CA 1
ATOM 709 C C . GLN A 1 92 ? -10.291 5.648 5.627 1.00 98.19 92 GLN A C 1
ATOM 711 O O . GLN A 1 92 ? -10.586 5.348 6.787 1.00 98.19 92 GLN A O 1
ATOM 716 N N . CYS A 1 93 ? -10.316 6.912 5.203 1.00 98.00 93 CYS A N 1
ATOM 717 C CA . CYS A 1 93 ? -10.769 8.020 6.040 1.00 98.00 93 CYS A CA 1
ATOM 718 C C . CYS A 1 93 ? -12.254 7.893 6.406 1.00 98.00 93 CYS A C 1
ATOM 720 O O . CYS A 1 93 ? -12.602 8.086 7.571 1.00 98.00 93 CYS A O 1
ATOM 722 N N . GLN A 1 94 ? -13.124 7.520 5.462 1.00 98.25 94 GLN A N 1
ATOM 723 C CA . GLN A 1 94 ? -14.543 7.287 5.760 1.00 98.25 94 GLN A CA 1
ATOM 724 C C . GLN A 1 94 ? -14.738 6.142 6.759 1.00 98.25 94 GLN A C 1
ATOM 726 O O . GLN A 1 94 ? -15.459 6.307 7.739 1.00 98.25 94 GLN A O 1
ATOM 731 N N . SER A 1 95 ? -14.042 5.016 6.580 1.00 98.12 95 SER A N 1
ATOM 732 C CA . SER A 1 95 ? -14.101 3.884 7.515 1.00 98.12 95 SER A CA 1
ATOM 733 C C . SER A 1 95 ? -13.725 4.299 8.942 1.00 98.12 95 SER A C 1
ATOM 735 O O . SER A 1 95 ? -14.456 3.997 9.884 1.00 98.12 95 SER A O 1
ATOM 737 N N . LYS A 1 96 ? -12.644 5.072 9.108 1.00 98.38 96 LYS A N 1
ATOM 738 C CA . LYS A 1 96 ? -12.236 5.600 10.422 1.00 98.38 96 LYS A CA 1
ATOM 739 C C . LYS A 1 96 ? -13.302 6.497 11.050 1.00 98.38 96 LYS A C 1
ATOM 741 O O . LYS A 1 96 ? -13.511 6.430 12.258 1.00 98.38 96 LYS A O 1
ATOM 746 N N . ARG A 1 97 ? -13.983 7.322 10.249 1.00 98.25 97 ARG A N 1
ATOM 747 C CA . ARG A 1 97 ? -15.078 8.178 10.731 1.00 98.25 97 ARG A CA 1
ATOM 748 C C . ARG A 1 97 ? -16.259 7.352 11.226 1.00 98.25 97 ARG A C 1
ATOM 750 O O . ARG A 1 97 ? -16.745 7.619 12.317 1.00 98.25 97 ARG A O 1
ATOM 757 N N . PHE A 1 98 ? -16.683 6.342 10.469 1.00 98.25 98 PHE A N 1
ATOM 758 C CA . PHE A 1 98 ? -17.774 5.463 10.895 1.00 98.25 98 PHE A CA 1
ATOM 759 C C . PHE A 1 98 ? -17.415 4.660 12.146 1.00 98.25 98 PHE A C 1
ATOM 761 O O . PHE A 1 98 ? -18.229 4.574 13.057 1.00 98.25 98 PHE A O 1
ATOM 768 N N . ALA A 1 99 ? -16.179 4.165 12.248 1.00 98.44 99 ALA A N 1
ATOM 769 C CA . ALA A 1 99 ? -15.704 3.495 13.457 1.00 98.44 99 ALA A CA 1
ATOM 770 C C . ALA A 1 99 ? -15.715 4.427 14.684 1.00 98.44 99 ALA A C 1
ATOM 772 O O . ALA A 1 99 ? -16.077 4.007 15.779 1.00 98.44 99 ALA A O 1
ATOM 773 N N . ALA A 1 100 ? -15.346 5.700 14.510 1.00 98.25 100 ALA A N 1
ATOM 774 C CA . ALA A 1 100 ? -15.392 6.686 15.586 1.00 98.25 100 ALA A CA 1
ATOM 775 C C . ALA A 1 100 ? -16.829 7.040 16.007 1.00 98.25 100 ALA A C 1
ATOM 777 O O . ALA A 1 100 ? -17.076 7.223 17.196 1.00 98.25 100 ALA A O 1
ATOM 778 N N . LEU A 1 101 ? -17.764 7.121 15.053 1.00 98.44 101 LEU A N 1
ATOM 779 C CA . LEU A 1 101 ? -19.185 7.341 15.338 1.00 98.44 101 LEU A CA 1
ATOM 780 C C . LEU A 1 101 ? -19.783 6.171 16.119 1.00 98.44 101 LEU A C 1
ATOM 782 O O . LEU A 1 101 ? -20.330 6.406 17.190 1.00 98.44 101 LEU A O 1
ATOM 786 N N . ALA A 1 102 ? -19.585 4.938 15.643 1.00 98.31 102 ALA A N 1
ATOM 787 C CA . ALA A 1 102 ? -20.047 3.732 16.328 1.00 98.31 102 ALA A CA 1
ATOM 788 C C . ALA A 1 102 ? -19.506 3.669 17.762 1.00 98.31 102 ALA A C 1
ATOM 790 O O . ALA A 1 102 ? -20.269 3.569 18.713 1.00 98.31 102 ALA A O 1
ATOM 791 N N . LYS A 1 103 ? -18.195 3.889 17.940 1.00 98.31 103 LYS A N 1
ATOM 792 C CA . LYS A 1 103 ? -17.586 3.950 19.275 1.00 98.31 103 LYS A CA 1
ATOM 793 C C . LYS A 1 103 ? -18.188 5.053 20.155 1.00 98.31 103 LYS A C 1
ATOM 795 O O . LYS A 1 103 ? -18.293 4.895 21.365 1.00 98.31 103 LYS A O 1
ATOM 800 N N . GLY A 1 104 ? -18.535 6.200 19.573 1.00 98.25 104 GLY A N 1
ATOM 801 C CA . GLY A 1 104 ? -19.189 7.291 20.293 1.00 98.25 104 GLY A CA 1
ATOM 802 C C . GLY A 1 104 ? -20.607 6.942 20.750 1.00 98.25 104 GLY A C 1
ATOM 803 O O . GLY A 1 104 ? -21.009 7.369 21.830 1.00 98.25 104 GLY A O 1
ATOM 804 N N . GLU A 1 105 ? -21.347 6.180 19.947 1.00 98.31 105 GLU A N 1
ATOM 805 C CA . GLU A 1 105 ? -22.680 5.669 20.280 1.00 98.31 105 GLU A CA 1
ATOM 806 C C . GLU A 1 105 ? -22.606 4.586 21.359 1.00 98.31 105 GLU A C 1
ATOM 808 O O . GLU A 1 105 ? -23.302 4.717 22.365 1.00 98.31 105 GLU A O 1
ATOM 813 N N . ASP A 1 106 ? -21.692 3.620 21.222 1.00 98.19 106 ASP A N 1
ATOM 814 C CA . ASP A 1 106 ? -21.436 2.582 22.230 1.00 98.19 106 ASP A CA 1
ATOM 815 C C . ASP A 1 106 ? -21.097 3.211 23.589 1.00 98.19 106 ASP A C 1
ATOM 817 O O . ASP A 1 106 ? -21.762 2.947 24.584 1.00 98.19 106 ASP A O 1
ATOM 821 N N . ASN A 1 107 ? -20.161 4.168 23.629 1.00 98.06 107 ASN A N 1
ATOM 822 C CA . ASN A 1 107 ? -19.792 4.848 24.876 1.00 98.06 107 ASN A CA 1
ATOM 823 C C . ASN A 1 107 ? -20.972 5.588 25.536 1.00 98.06 107 ASN A C 1
ATOM 825 O O . ASN A 1 107 ? -21.037 5.708 26.760 1.00 98.06 107 ASN A O 1
ATOM 829 N N . ARG A 1 108 ? -21.881 6.166 24.736 1.00 98.25 108 ARG A N 1
ATOM 830 C CA . ARG A 1 108 ? -23.080 6.839 25.264 1.00 98.25 108 ARG A CA 1
ATOM 831 C C . ARG A 1 108 ? -24.072 5.822 25.815 1.00 98.25 108 ARG A C 1
ATOM 833 O O . ARG A 1 108 ? -24.677 6.099 26.847 1.00 98.25 108 ARG A O 1
ATOM 840 N N . ALA A 1 109 ? -24.227 4.681 25.147 1.00 97.81 109 ALA A N 1
ATOM 841 C CA . ALA A 1 109 ? -25.044 3.578 25.631 1.00 97.81 109 ALA A CA 1
ATOM 842 C C . ALA A 1 109 ? -24.491 3.032 26.955 1.00 97.81 109 ALA A C 1
ATOM 844 O O . ALA A 1 109 ? -25.241 2.989 27.925 1.00 97.81 109 ALA A O 1
ATOM 845 N N . ASP A 1 110 ? -23.185 2.766 27.042 1.00 96.62 110 ASP A N 1
ATOM 846 C CA . ASP A 1 110 ? -22.515 2.303 28.266 1.00 96.62 110 ASP A CA 1
ATOM 847 C C . ASP A 1 110 ? -22.708 3.287 29.433 1.00 96.62 110 ASP A C 1
ATOM 849 O O . ASP A 1 110 ? -22.960 2.888 30.569 1.00 96.62 110 ASP A O 1
ATOM 853 N N . ALA A 1 111 ? -22.635 4.599 29.175 1.00 97.56 111 ALA A N 1
ATOM 854 C CA . ALA A 1 111 ? -22.864 5.617 30.203 1.00 97.56 111 ALA A CA 1
ATOM 855 C C . ALA A 1 111 ? -24.320 5.633 30.711 1.00 97.56 111 ALA A C 1
ATOM 857 O O . ALA A 1 111 ? -24.569 5.815 31.910 1.00 97.56 111 ALA A O 1
ATOM 858 N N . LEU A 1 112 ? -25.287 5.443 29.808 1.00 97.75 112 LEU A N 1
ATOM 859 C CA . LEU A 1 112 ? -26.700 5.313 30.168 1.00 97.75 112 LEU A CA 1
ATOM 860 C C . LEU A 1 112 ? -26.959 4.009 30.926 1.00 97.75 112 LEU A C 1
ATOM 862 O O . LEU A 1 112 ? -27.655 4.038 31.940 1.00 97.75 112 LEU A O 1
ATOM 866 N N . GLU A 1 113 ? -26.369 2.899 30.485 1.00 94.56 113 GLU A N 1
ATOM 867 C CA . GLU A 1 113 ? -26.444 1.606 31.161 1.00 94.56 113 GLU A CA 1
ATOM 868 C C . GLU A 1 113 ? -25.870 1.700 32.576 1.00 94.56 113 GLU A C 1
ATOM 870 O O . GLU A 1 113 ? -26.553 1.335 33.531 1.00 94.56 113 GLU A O 1
ATOM 875 N N . ALA A 1 114 ? -24.679 2.277 32.746 1.00 94.19 114 ALA A N 1
ATOM 876 C CA . ALA A 1 114 ? -24.062 2.468 34.055 1.00 94.19 114 ALA A CA 1
ATOM 877 C C . ALA A 1 114 ? -24.946 3.304 34.995 1.00 94.19 114 ALA A C 1
ATOM 879 O O . ALA A 1 114 ? -25.100 2.973 36.172 1.00 94.19 114 ALA A O 1
ATOM 880 N N . THR A 1 115 ? -25.573 4.364 34.473 1.00 96.38 115 THR A N 1
ATOM 881 C CA . THR A 1 115 ? -26.510 5.196 35.244 1.00 96.38 115 THR A CA 1
ATOM 882 C C . THR A 1 115 ? -27.761 4.405 35.636 1.00 96.38 115 THR A C 1
ATOM 884 O O . THR A 1 115 ? -28.196 4.468 36.786 1.00 96.38 115 THR A O 1
ATOM 887 N N . LEU A 1 116 ? -28.332 3.640 34.703 1.00 95.06 116 LEU A N 1
ATOM 888 C CA . LEU A 1 116 ? -29.513 2.812 34.935 1.00 95.06 116 LEU A CA 1
ATOM 889 C C . LEU A 1 116 ? -29.239 1.723 35.978 1.00 95.06 116 LEU A C 1
ATOM 891 O O . LEU A 1 116 ? -29.994 1.606 36.941 1.00 95.06 116 LEU A O 1
ATOM 895 N N . VAL A 1 117 ? -28.145 0.975 35.826 1.00 92.25 117 VAL A N 1
ATOM 896 C CA . VAL A 1 117 ? -27.719 -0.063 36.774 1.00 92.25 117 VAL A CA 1
ATOM 897 C C . VAL A 1 117 ? -27.479 0.541 38.155 1.00 92.25 117 VAL A C 1
ATOM 899 O O . VAL A 1 117 ? -27.971 -0.001 39.138 1.00 92.25 117 VAL A O 1
ATOM 902 N N . HIS A 1 118 ? -26.817 1.701 38.244 1.00 93.50 118 HIS A N 1
ATOM 903 C CA . HIS A 1 118 ? -26.605 2.384 39.522 1.00 93.50 118 HIS A CA 1
ATOM 904 C C . HIS A 1 118 ? -27.918 2.724 40.247 1.00 93.50 118 HIS A C 1
ATOM 906 O O . HIS A 1 118 ? -28.017 2.576 41.466 1.00 93.50 118 HIS A O 1
ATOM 912 N N . LEU A 1 119 ? -28.931 3.197 39.515 1.00 95.56 119 LEU A N 1
ATOM 913 C CA . LEU A 1 119 ? -30.233 3.527 40.096 1.00 95.56 119 LEU A CA 1
ATOM 914 C C . LEU A 1 119 ? -31.020 2.276 40.501 1.00 95.56 119 LEU A C 1
ATOM 916 O O . LEU A 1 119 ? -31.642 2.278 41.560 1.00 95.56 119 LEU A O 1
ATOM 920 N N . LEU A 1 120 ? -30.981 1.219 39.689 1.00 93.44 120 LEU A N 1
ATOM 921 C CA . LEU A 1 120 ? -31.661 -0.042 39.986 1.00 93.44 120 LEU A CA 1
ATOM 922 C C . LEU A 1 120 ? -31.047 -0.752 41.199 1.00 93.44 120 LEU A C 1
ATOM 924 O O . LEU A 1 120 ? -31.789 -1.194 42.071 1.00 93.44 120 LEU A O 1
ATOM 928 N N . ASP A 1 121 ? -29.720 -0.768 41.318 1.00 92.06 121 ASP A N 1
ATOM 929 C CA . ASP A 1 121 ? -29.020 -1.350 42.471 1.00 92.06 121 ASP A CA 1
ATOM 930 C C . ASP A 1 121 ? -29.289 -0.562 43.768 1.00 92.06 121 ASP A C 1
ATOM 932 O O . ASP A 1 121 ? -29.373 -1.133 44.851 1.00 92.06 121 ASP A O 1
ATOM 936 N N . ARG A 1 122 ? -29.537 0.755 43.690 1.00 93.44 122 ARG A N 1
ATOM 937 C CA . ARG A 1 122 ? -30.009 1.529 44.857 1.00 93.44 122 ARG A CA 1
ATOM 938 C C . ARG A 1 122 ? -31.415 1.145 45.321 1.00 93.44 122 ARG A C 1
ATOM 940 O O . ARG A 1 122 ? -31.708 1.303 46.504 1.00 93.44 122 ARG A O 1
ATOM 947 N N . LEU A 1 123 ? -32.286 0.717 44.408 1.00 93.06 123 LEU A N 1
ATOM 948 C CA . LEU A 1 123 ? -33.655 0.298 44.728 1.00 93.06 123 LEU A CA 1
ATOM 949 C C . LEU A 1 123 ? -33.695 -1.149 45.234 1.00 93.06 123 LEU A C 1
ATOM 951 O O . LEU A 1 123 ? -34.419 -1.445 46.182 1.00 93.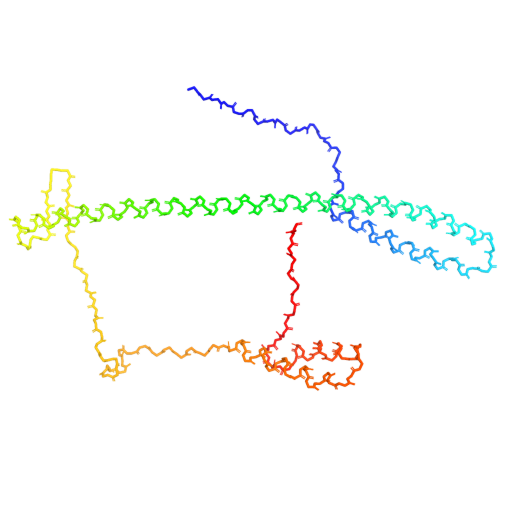06 123 LEU A O 1
ATOM 955 N N . GLU A 1 124 ? -32.905 -2.028 44.619 1.00 91.19 124 GLU A N 1
ATOM 956 C CA . GLU A 1 124 ? -32.823 -3.457 44.927 1.00 91.19 124 GLU A CA 1
ATOM 957 C C . GLU A 1 124 ? -31.352 -3.895 45.038 1.00 91.19 124 GLU A C 1
ATOM 959 O O . GLU A 1 124 ? -30.812 -4.506 44.109 1.00 91.19 124 GLU A O 1
ATOM 964 N N . PRO A 1 125 ? -30.684 -3.592 46.167 1.00 88.25 125 PRO A N 1
ATOM 965 C CA . PRO A 1 125 ? -29.262 -3.864 46.319 1.00 88.25 125 PRO A CA 1
ATOM 966 C C . PRO A 1 125 ? -28.972 -5.363 46.293 1.00 88.25 125 PRO A C 1
ATOM 968 O O . PRO A 1 125 ? -29.584 -6.147 47.024 1.00 88.25 125 PRO A O 1
ATOM 971 N N . GLY A 1 126 ? -28.002 -5.758 45.467 1.00 82.69 126 GLY A N 1
ATOM 972 C CA . GLY A 1 126 ? -27.558 -7.151 45.352 1.00 82.69 126 GLY A CA 1
ATOM 973 C C . GLY A 1 126 ? -28.435 -8.039 44.462 1.00 82.69 126 GLY A C 1
ATOM 974 O O . GLY A 1 126 ? -28.215 -9.253 44.408 1.00 82.69 126 GLY A O 1
ATOM 975 N N . ALA A 1 127 ? -29.406 -7.471 43.742 1.00 88.44 127 ALA A N 1
ATOM 976 C CA . ALA A 1 127 ? -30.146 -8.204 42.724 1.00 88.44 127 ALA A CA 1
ATOM 977 C C . ALA A 1 127 ? -29.223 -8.586 41.550 1.00 88.44 127 ALA A C 1
ATOM 979 O O . ALA A 1 127 ? -28.528 -7.759 40.967 1.00 88.44 127 ALA A O 1
ATOM 980 N N . SER A 1 128 ? -29.232 -9.861 41.158 1.00 87.25 128 SER A N 1
ATOM 981 C CA . SER A 1 128 ? -28.466 -10.352 40.000 1.00 87.25 128 SER A CA 1
ATOM 982 C C . SER A 1 128 ? -29.189 -10.151 38.661 1.00 87.25 128 SER A C 1
ATOM 984 O O . SER A 1 128 ? -28.623 -10.388 37.590 1.00 87.25 128 SER A O 1
ATOM 986 N N . ALA A 1 129 ? -30.450 -9.716 38.701 1.00 90.31 129 ALA A N 1
ATOM 987 C CA . ALA A 1 129 ? -31.234 -9.388 37.524 1.00 90.31 129 ALA A CA 1
ATOM 988 C C . ALA A 1 129 ? -32.340 -8.381 37.853 1.00 90.31 129 ALA A C 1
ATOM 990 O O . ALA A 1 129 ? -33.038 -8.539 38.851 1.00 90.31 129 ALA A O 1
ATOM 991 N N . HIS A 1 130 ? -32.574 -7.436 36.943 1.00 91.12 130 HIS A N 1
ATOM 992 C CA . HIS A 1 130 ? -33.711 -6.517 36.992 1.00 91.12 130 HIS A CA 1
ATOM 993 C C . HIS A 1 130 ? -34.613 -6.753 35.779 1.00 91.12 130 HIS A C 1
ATOM 995 O O . HIS A 1 130 ? -34.148 -6.798 34.634 1.00 91.12 130 HIS A O 1
ATOM 1001 N N . ARG A 1 131 ? -35.916 -6.931 36.015 1.00 90.75 131 ARG A N 1
ATOM 1002 C CA . ARG A 1 131 ? -36.921 -7.108 34.957 1.00 90.75 131 ARG A CA 1
ATOM 1003 C C . ARG A 1 131 ? -37.739 -5.830 34.808 1.00 90.75 131 ARG A C 1
ATOM 1005 O O . ARG A 1 131 ? -38.433 -5.430 35.735 1.00 90.75 131 ARG A O 1
ATOM 1012 N N . LEU A 1 132 ? -37.653 -5.216 33.635 1.00 91.88 132 LEU A N 1
ATOM 1013 C CA . LEU A 1 132 ? -38.474 -4.088 33.203 1.00 91.88 132 LEU A CA 1
ATOM 1014 C C . LEU A 1 132 ? -39.656 -4.613 32.370 1.00 91.88 132 LEU A C 1
ATOM 1016 O O . LEU A 1 132 ? -39.799 -5.822 32.190 1.00 91.88 132 LEU A O 1
ATOM 1020 N N . HIS A 1 133 ? -40.508 -3.719 31.863 1.00 93.19 133 HIS A N 1
ATOM 1021 C CA . HIS A 1 133 ? -41.666 -4.112 31.050 1.00 93.19 133 HIS A CA 1
ATOM 1022 C C . HIS A 1 133 ? -41.262 -4.898 29.795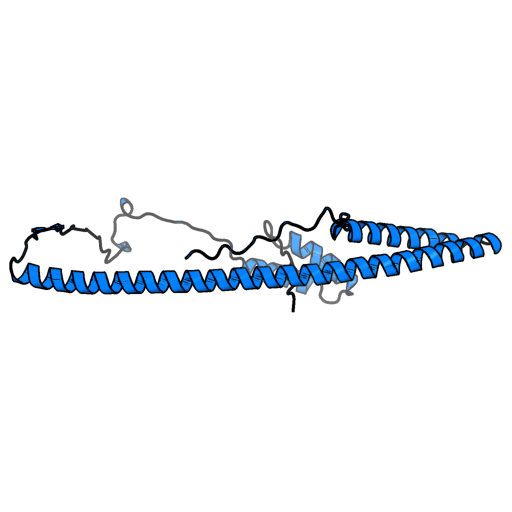 1.00 93.19 133 HIS A C 1
ATOM 1024 O O . HIS A 1 133 ? -41.741 -6.012 29.607 1.00 93.19 133 HIS A O 1
ATOM 1030 N N . ASP A 1 134 ? -40.320 -4.362 29.014 1.00 95.44 134 ASP A N 1
ATOM 1031 C CA . ASP A 1 134 ? -39.904 -4.961 27.736 1.00 95.44 134 ASP A CA 1
ATOM 1032 C C . ASP A 1 134 ? -38.473 -5.531 27.758 1.00 95.44 134 ASP A C 1
ATOM 1034 O O . ASP A 1 134 ? -38.037 -6.191 26.812 1.00 95.44 134 ASP A O 1
ATOM 1038 N N . HIS A 1 135 ? -37.714 -5.292 28.832 1.00 93.56 135 HIS A N 1
ATOM 1039 C CA . HIS A 1 135 ? -36.280 -5.592 28.898 1.00 93.56 135 HIS A CA 1
ATOM 1040 C C . HIS A 1 135 ? -35.885 -6.295 30.198 1.00 93.56 135 HIS A C 1
ATOM 1042 O O . HIS A 1 135 ? -36.517 -6.127 31.239 1.00 93.56 135 HIS A O 1
ATOM 1048 N N . CYS A 1 136 ? -34.801 -7.070 30.158 1.00 90.62 136 CYS A N 1
ATOM 1049 C CA . CYS A 1 136 ? -34.226 -7.712 31.337 1.00 90.62 136 CYS A CA 1
ATOM 1050 C C . CYS A 1 136 ? -32.718 -7.474 31.368 1.00 90.62 136 CYS A C 1
ATOM 1052 O O . CYS A 1 136 ? -32.003 -7.914 30.471 1.00 90.62 136 CYS A O 1
ATOM 1054 N N . LEU A 1 137 ? -32.255 -6.803 32.421 1.00 90.25 137 LEU A N 1
ATOM 1055 C CA . LEU A 1 137 ? -30.839 -6.624 32.722 1.00 90.25 137 LEU A CA 1
ATOM 1056 C C . LEU A 1 137 ? -30.394 -7.782 33.608 1.00 90.25 137 LEU A C 1
ATOM 1058 O O . LEU A 1 137 ? -31.078 -8.126 34.574 1.00 90.25 137 LEU A O 1
ATOM 1062 N N . ARG A 1 138 ? -29.262 -8.397 33.279 1.00 90.44 138 ARG A N 1
ATOM 1063 C CA . ARG A 1 138 ? -28.663 -9.467 34.079 1.00 90.44 138 ARG A CA 1
ATOM 1064 C C . ARG A 1 138 ? -27.205 -9.145 34.299 1.00 90.44 138 ARG A C 1
ATOM 1066 O O . ARG A 1 138 ? -26.493 -8.878 33.334 1.00 90.44 138 ARG A O 1
ATOM 1073 N N . SER A 1 139 ? -26.765 -9.218 35.546 1.00 87.25 139 SER A N 1
ATOM 1074 C CA . SER A 1 139 ? -25.341 -9.171 35.820 1.00 87.25 139 SER A CA 1
ATOM 1075 C C . SER A 1 139 ? -24.709 -10.510 35.441 1.00 87.25 139 SER A C 1
ATOM 1077 O O . SER A 1 139 ? -25.311 -11.583 35.555 1.00 87.25 139 SER A O 1
ATOM 1079 N N . ARG A 1 140 ? -23.474 -10.444 34.950 1.00 87.44 140 ARG A N 1
ATOM 1080 C CA . ARG A 1 140 ? -22.613 -11.607 34.762 1.00 87.44 140 ARG A CA 1
ATOM 1081 C C . ARG A 1 140 ? -21.404 -11.416 35.656 1.00 87.44 140 ARG A C 1
ATOM 1083 O O . ARG A 1 140 ? -20.758 -10.376 35.593 1.00 87.44 140 ARG A O 1
ATOM 1090 N N . LEU A 1 141 ? -21.094 -12.427 36.456 1.00 84.94 141 LEU A N 1
ATOM 1091 C CA . LEU A 1 141 ? -19.870 -12.433 37.240 1.00 84.94 141 LEU A CA 1
ATOM 1092 C C . LEU A 1 141 ? -18.712 -12.862 36.333 1.00 84.94 141 LEU A C 1
ATOM 1094 O O . LEU A 1 141 ? -18.812 -13.858 35.610 1.00 84.94 141 LEU A O 1
ATOM 1098 N N . THR A 1 142 ? -17.642 -12.076 36.328 1.00 86.44 142 THR A N 1
ATOM 1099 C CA . THR A 1 142 ? -16.389 -12.397 35.642 1.00 86.44 142 THR A CA 1
ATOM 1100 C C . THR A 1 142 ? -15.284 -12.461 36.678 1.00 86.44 142 THR A C 1
ATOM 1102 O O . THR A 1 142 ? -15.109 -11.515 37.441 1.00 86.44 142 THR A O 1
ATOM 1105 N N . GLU A 1 143 ? -14.555 -13.570 36.703 1.00 90.25 143 GLU A N 1
ATOM 1106 C CA . GLU A 1 143 ? -13.444 -13.791 37.625 1.00 90.25 143 GLU A CA 1
ATOM 1107 C C . GLU A 1 143 ? -12.130 -13.470 36.905 1.00 90.25 143 GLU A C 1
ATOM 1109 O O . GLU A 1 143 ? -11.902 -13.922 35.781 1.00 90.25 143 GLU A O 1
ATOM 1114 N N . ALA A 1 144 ? -11.281 -12.670 37.545 1.00 88.00 144 ALA A N 1
ATOM 1115 C CA . ALA A 1 144 ? -9.931 -12.372 37.088 1.00 88.00 144 ALA A CA 1
ATOM 1116 C C . ALA A 1 144 ? -8.947 -12.741 38.201 1.00 88.00 144 ALA A C 1
ATOM 1118 O O . ALA A 1 144 ? -9.227 -12.518 39.377 1.00 88.00 144 ALA A O 1
ATOM 1119 N N . ILE A 1 145 ? -7.811 -13.327 37.823 1.00 88.75 145 ILE A N 1
ATOM 1120 C CA . ILE A 1 145 ? -6.738 -13.682 38.753 1.00 88.75 145 ILE A CA 1
ATOM 1121 C C . ILE A 1 145 ? -5.675 -12.592 38.654 1.00 88.75 145 ILE A C 1
ATOM 1123 O O . ILE A 1 145 ? -5.044 -12.433 37.607 1.00 88.75 145 ILE A O 1
ATOM 1127 N N . GLU A 1 146 ? -5.488 -11.845 39.736 1.00 87.75 146 GLU A N 1
ATOM 1128 C CA . GLU A 1 146 ? -4.373 -10.912 39.892 1.00 87.75 146 GLU A CA 1
ATOM 1129 C C . GLU A 1 146 ? -3.154 -11.684 40.419 1.00 87.75 146 GLU A C 1
ATOM 1131 O O . GLU A 1 146 ? -3.272 -12.515 41.320 1.00 87.75 146 GLU A O 1
ATOM 1136 N N . ILE A 1 147 ? -1.988 -11.469 39.807 1.00 90.06 147 ILE A N 1
ATOM 1137 C CA . ILE A 1 147 ? -0.731 -12.119 40.197 1.00 90.06 147 ILE A CA 1
ATOM 1138 C C . ILE A 1 147 ? 0.163 -11.050 40.821 1.00 90.06 147 ILE A C 1
ATOM 1140 O O . ILE A 1 147 ? 0.752 -10.247 40.099 1.00 90.06 147 ILE A O 1
ATOM 1144 N N . ASP A 1 148 ? 0.274 -11.060 42.149 1.00 86.88 148 ASP A N 1
ATOM 1145 C CA . ASP A 1 148 ? 1.071 -10.076 42.897 1.00 86.88 148 ASP A CA 1
ATOM 1146 C C . ASP A 1 148 ? 2.583 -10.336 42.805 1.00 86.88 148 ASP A C 1
ATOM 1148 O O . ASP A 1 148 ? 3.376 -9.406 42.666 1.00 86.88 148 ASP A O 1
ATOM 1152 N N . ASP A 1 149 ? 2.994 -11.609 42.848 1.00 87.25 149 ASP A N 1
ATOM 1153 C CA . ASP A 1 149 ? 4.387 -12.030 42.677 1.00 87.25 149 ASP A CA 1
ATOM 1154 C C . ASP A 1 149 ? 4.473 -13.300 41.826 1.00 87.25 149 ASP A C 1
ATOM 1156 O O . ASP A 1 149 ? 4.246 -14.421 42.285 1.00 87.25 149 ASP A O 1
ATOM 1160 N N . ALA A 1 150 ? 4.849 -13.118 40.562 1.00 83.12 150 ALA A N 1
ATOM 1161 C CA . ALA A 1 150 ? 5.014 -14.214 39.617 1.00 83.12 150 ALA A CA 1
ATOM 1162 C C . ALA A 1 150 ? 6.178 -15.162 39.974 1.00 83.12 150 ALA A C 1
ATOM 1164 O O . ALA A 1 150 ? 6.191 -16.296 39.503 1.00 83.12 150 ALA A O 1
ATOM 1165 N N . SER A 1 151 ? 7.148 -14.728 40.789 1.00 82.06 151 SER A N 1
ATOM 1166 C CA . SER A 1 151 ? 8.335 -15.527 41.143 1.00 82.06 151 SER A CA 1
ATOM 1167 C C . SER A 1 151 ? 8.069 -16.511 42.282 1.00 82.06 151 SER A C 1
ATOM 1169 O O . SER A 1 151 ? 8.775 -17.511 42.405 1.00 82.06 151 SER A O 1
ATOM 1171 N N . ALA A 1 152 ? 7.053 -16.240 43.105 1.00 87.94 152 ALA A N 1
ATOM 1172 C CA . ALA A 1 152 ? 6.589 -17.132 44.165 1.00 87.94 152 ALA A CA 1
ATOM 1173 C C . ALA A 1 152 ? 5.644 -18.235 43.650 1.00 87.94 152 ALA A C 1
ATOM 1175 O O . ALA A 1 152 ? 5.318 -19.165 44.393 1.00 87.94 152 ALA A O 1
ATOM 1176 N N . LEU A 1 153 ? 5.198 -18.147 42.391 1.00 87.56 153 LEU A N 1
ATOM 1177 C CA . LEU A 1 153 ? 4.326 -19.151 41.793 1.00 87.56 153 LEU A CA 1
ATOM 1178 C C . LEU A 1 153 ? 5.080 -20.473 41.565 1.00 87.56 153 LEU A C 1
ATOM 1180 O O . LEU A 1 153 ? 6.203 -20.471 41.051 1.00 87.56 153 LEU A O 1
ATOM 1184 N N . PRO A 1 154 ? 4.460 -21.622 41.884 1.00 90.00 154 PRO A N 1
ATOM 1185 C CA . PRO A 1 154 ? 4.994 -22.928 41.527 1.00 90.00 154 PRO A CA 1
ATOM 1186 C C . PRO A 1 154 ? 5.273 -23.034 40.025 1.00 90.00 154 PRO A C 1
ATOM 1188 O O . PRO A 1 154 ? 4.480 -22.575 39.203 1.00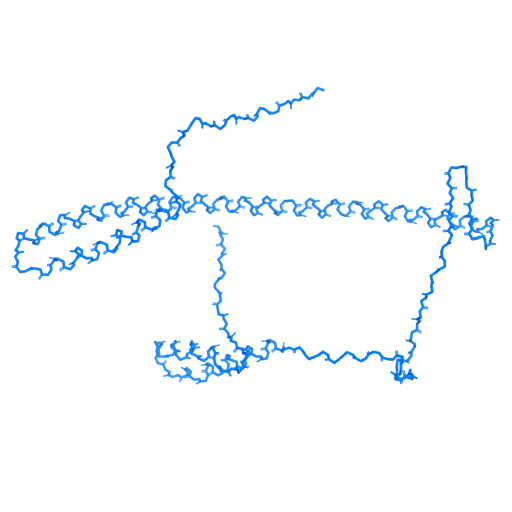 90.00 154 PRO A O 1
ATOM 1191 N N . ALA A 1 155 ? 6.360 -23.717 39.660 1.00 83.06 155 ALA A N 1
ATOM 1192 C CA . ALA A 1 155 ? 6.766 -23.890 38.264 1.00 83.06 155 ALA A CA 1
ATOM 1193 C C . ALA A 1 155 ? 5.687 -24.553 37.380 1.00 83.06 155 ALA A C 1
ATOM 1195 O O . ALA A 1 155 ? 5.652 -24.312 36.179 1.00 83.06 155 ALA A O 1
ATOM 1196 N N . GLU A 1 156 ? 4.786 -25.344 37.969 1.00 88.19 156 GLU A N 1
ATOM 1197 C CA . GLU A 1 156 ? 3.656 -25.991 37.282 1.00 88.19 156 GLU A CA 1
ATOM 1198 C C . GLU A 1 156 ? 2.584 -24.998 36.798 1.00 88.19 156 GLU A C 1
ATOM 1200 O O . GLU A 1 156 ? 1.847 -25.298 35.861 1.00 88.19 156 GLU A O 1
ATOM 1205 N N . LEU A 1 157 ? 2.505 -23.809 37.409 1.00 87.25 157 LEU A N 1
ATOM 1206 C CA . LEU A 1 157 ? 1.563 -22.742 37.051 1.00 87.25 157 LEU A CA 1
ATOM 1207 C C . LEU A 1 157 ? 2.197 -21.677 36.140 1.00 87.25 157 LEU A C 1
ATOM 1209 O O . LEU A 1 157 ? 1.533 -20.718 35.746 1.00 87.25 157 LEU A O 1
ATOM 1213 N N . LEU A 1 158 ? 3.477 -21.839 35.793 1.00 84.12 158 LEU A N 1
ATOM 1214 C CA . LEU A 1 158 ? 4.221 -20.924 34.935 1.00 84.12 158 LEU A CA 1
ATOM 1215 C C . LEU A 1 158 ? 4.345 -21.497 33.523 1.00 84.12 158 LEU A C 1
ATOM 1217 O O . LEU A 1 158 ? 4.817 -22.610 33.311 1.00 84.12 158 LEU A O 1
ATOM 1221 N N . THR A 1 159 ? 3.975 -20.698 32.522 1.00 84.25 159 THR A N 1
ATOM 1222 C CA . THR A 1 159 ? 4.249 -21.027 31.118 1.00 84.25 159 THR A CA 1
ATOM 1223 C C . THR A 1 159 ? 5.507 -20.291 30.666 1.00 84.25 159 THR A C 1
ATOM 1225 O O . THR A 1 159 ? 5.512 -19.065 30.572 1.00 84.25 159 THR A O 1
ATOM 1228 N N . ILE A 1 160 ? 6.582 -21.025 30.370 1.00 84.38 160 ILE A N 1
ATOM 1229 C CA . ILE A 1 160 ? 7.852 -20.437 29.922 1.00 84.38 160 ILE A CA 1
ATOM 1230 C C . ILE A 1 160 ? 7.835 -20.292 28.396 1.00 84.38 160 ILE A C 1
ATOM 1232 O O . ILE A 1 160 ? 7.868 -21.281 27.665 1.00 84.38 160 ILE A O 1
ATOM 1236 N N . GLN A 1 161 ? 7.815 -19.052 27.902 1.00 79.81 161 GLN A N 1
ATOM 1237 C CA . GLN A 1 161 ? 8.010 -18.753 26.482 1.00 79.81 161 GLN A CA 1
ATOM 1238 C C . GLN A 1 161 ? 9.474 -18.379 26.207 1.00 79.81 161 GLN A C 1
ATOM 1240 O O . GLN A 1 161 ? 9.904 -17.262 26.486 1.00 79.81 161 GLN A O 1
ATOM 1245 N N . THR A 1 162 ? 10.246 -19.292 25.612 1.00 80.06 162 THR A N 1
ATOM 1246 C CA . THR A 1 162 ? 11.634 -19.026 25.186 1.00 80.06 162 THR A CA 1
ATOM 1247 C C . THR A 1 162 ? 11.659 -18.518 23.744 1.00 80.06 162 THR A C 1
ATOM 1249 O O . THR A 1 162 ? 12.043 -19.232 22.818 1.00 80.06 162 THR A O 1
ATOM 1252 N N . THR A 1 163 ? 11.208 -17.288 23.503 1.00 78.75 163 THR A N 1
ATOM 1253 C CA . THR A 1 163 ? 11.249 -16.714 22.150 1.00 78.75 163 THR A CA 1
ATOM 1254 C C . THR A 1 163 ? 12.611 -16.085 21.863 1.00 78.75 163 THR A C 1
ATOM 1256 O O . THR A 1 163 ? 12.935 -15.019 22.383 1.00 78.75 163 THR A O 1
ATOM 1259 N N . SER A 1 164 ? 13.401 -16.718 20.991 1.00 78.38 164 SER A N 1
ATOM 1260 C CA . SER A 1 164 ? 14.596 -16.115 20.388 1.00 78.38 164 SER A CA 1
ATOM 1261 C C . SER A 1 164 ? 14.225 -15.487 19.046 1.00 78.38 164 SER A C 1
ATOM 1263 O O . SER A 1 164 ? 13.867 -16.186 18.098 1.00 78.38 164 SER A O 1
ATOM 1265 N N . THR A 1 165 ? 14.273 -14.156 18.957 1.00 85.38 165 THR A N 1
ATOM 1266 C CA . THR A 1 165 ? 13.947 -13.418 17.727 1.00 85.38 165 THR A CA 1
ATOM 1267 C C . THR A 1 165 ? 15.207 -12.867 17.054 1.00 85.38 165 THR A C 1
ATOM 1269 O O . THR A 1 165 ? 16.031 -12.251 17.736 1.00 85.38 165 THR A O 1
ATOM 1272 N N . PRO A 1 166 ? 15.358 -12.985 15.720 1.00 89.31 166 PRO A N 1
ATOM 1273 C CA . PRO A 1 166 ? 16.511 -12.435 15.015 1.00 89.31 166 PRO A CA 1
ATOM 1274 C C . PRO A 1 166 ? 16.598 -10.912 15.151 1.00 89.31 166 PRO A C 1
ATOM 1276 O O . PRO A 1 166 ? 15.692 -10.181 14.738 1.00 89.31 166 PRO A O 1
ATOM 1279 N N . ASN A 1 167 ? 17.731 -10.416 15.648 1.00 93.06 167 ASN A N 1
ATOM 1280 C CA . ASN A 1 167 ? 17.984 -8.983 15.721 1.00 93.06 167 ASN A CA 1
ATOM 1281 C C . ASN A 1 167 ? 18.382 -8.427 14.339 1.00 93.06 167 ASN A C 1
ATOM 1283 O O . ASN A 1 167 ? 19.558 -8.368 13.963 1.00 93.06 167 ASN A O 1
ATOM 1287 N N . LYS A 1 168 ? 17.375 -8.007 13.563 1.00 93.75 168 LYS A N 1
ATOM 1288 C CA . LYS A 1 168 ? 17.549 -7.499 12.191 1.00 93.75 168 LYS A CA 1
ATOM 1289 C C . LYS A 1 168 ? 18.446 -6.259 12.115 1.00 93.75 168 LYS A C 1
ATOM 1291 O O . LYS A 1 168 ? 19.123 -6.079 11.101 1.00 93.75 168 LYS A O 1
ATOM 1296 N N . SER A 1 169 ? 18.466 -5.405 13.143 1.00 93.56 169 SER A N 1
ATOM 1297 C CA . SER A 1 169 ? 19.301 -4.197 13.139 1.00 93.56 169 SER A CA 1
ATOM 1298 C C . SER A 1 169 ? 20.779 -4.553 13.306 1.00 93.56 169 SER A C 1
ATOM 1300 O O . SER A 1 169 ? 21.594 -4.098 12.503 1.00 93.56 169 SER A O 1
ATOM 1302 N N . SER A 1 170 ? 21.113 -5.448 14.241 1.00 92.62 170 SER A N 1
ATOM 1303 C CA . SER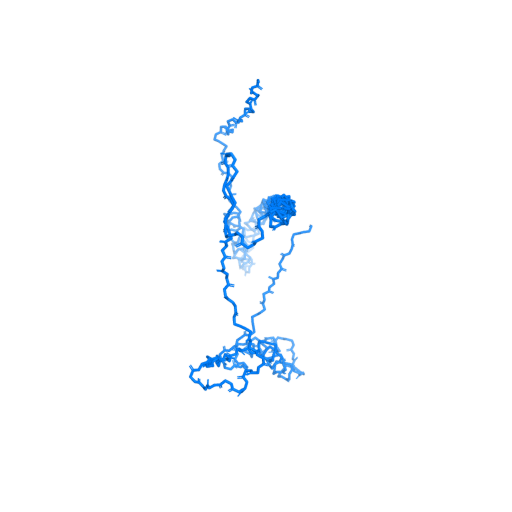 A 1 170 ? 22.480 -5.952 14.432 1.00 92.62 170 SER A CA 1
ATOM 1304 C C . SER A 1 170 ? 22.992 -6.722 13.214 1.00 92.62 170 SER A C 1
ATOM 1306 O O . SER A 1 170 ? 24.117 -6.494 12.772 1.00 92.62 170 SER A O 1
ATOM 1308 N N . ILE A 1 171 ? 22.158 -7.577 12.610 1.00 93.94 171 ILE A N 1
ATOM 1309 C CA . ILE A 1 171 ? 22.504 -8.305 11.378 1.00 93.94 171 ILE A CA 1
ATOM 1310 C C . ILE A 1 171 ? 22.820 -7.318 10.244 1.00 93.94 171 ILE A C 1
ATOM 1312 O O . ILE A 1 171 ? 23.861 -7.416 9.594 1.00 93.94 171 ILE A O 1
ATOM 1316 N N . LYS A 1 172 ? 21.958 -6.316 10.035 1.00 94.88 172 LYS A N 1
ATOM 1317 C CA . LYS A 1 172 ? 22.157 -5.276 9.016 1.00 94.88 172 LYS A CA 1
ATOM 1318 C C . LYS A 1 172 ? 23.422 -4.452 9.268 1.00 94.88 172 LYS A C 1
ATOM 1320 O O . LYS A 1 172 ? 24.133 -4.142 8.313 1.00 94.88 172 LYS A O 1
ATOM 1325 N N . ALA A 1 173 ? 23.693 -4.089 10.521 1.00 93.94 173 ALA A N 1
ATOM 1326 C CA . ALA A 1 173 ? 24.893 -3.350 10.901 1.00 93.94 173 ALA A CA 1
ATOM 1327 C C . ALA A 1 173 ? 26.161 -4.158 10.599 1.00 93.94 173 ALA A C 1
ATOM 1329 O O . ALA A 1 173 ? 27.082 -3.633 9.977 1.00 93.94 173 ALA A O 1
ATOM 1330 N N . ARG A 1 174 ? 26.167 -5.453 10.937 1.00 94.56 174 ARG A N 1
ATOM 1331 C CA . ARG A 1 174 ? 27.292 -6.351 10.662 1.00 94.56 174 ARG A CA 1
ATOM 1332 C C . ARG A 1 174 ? 27.561 -6.499 9.167 1.00 94.56 174 ARG A C 1
ATOM 1334 O O . ARG A 1 174 ? 28.694 -6.296 8.747 1.00 94.56 174 ARG A O 1
ATOM 1341 N N . ILE A 1 175 ? 26.533 -6.754 8.352 1.00 94.56 175 ILE A N 1
ATOM 1342 C CA . ILE A 1 175 ? 26.695 -6.849 6.889 1.00 94.56 175 ILE A CA 1
ATOM 1343 C C . ILE A 1 175 ? 27.268 -5.540 6.318 1.00 94.56 175 ILE A C 1
ATOM 1345 O O . ILE A 1 175 ? 28.182 -5.566 5.499 1.00 94.56 175 ILE A O 1
ATOM 1349 N N . ARG A 1 176 ? 26.777 -4.380 6.776 1.00 93.56 176 ARG A N 1
ATOM 1350 C CA . ARG A 1 176 ? 27.285 -3.070 6.334 1.00 93.56 176 ARG A CA 1
ATOM 1351 C C . ARG A 1 176 ? 28.737 -2.824 6.735 1.00 93.56 176 ARG A C 1
ATOM 1353 O O . ARG A 1 176 ? 29.477 -2.284 5.922 1.00 93.56 176 ARG A O 1
ATOM 1360 N N . ALA A 1 177 ? 29.132 -3.212 7.945 1.00 93.81 177 ALA A N 1
ATOM 1361 C CA . ALA A 1 177 ? 30.504 -3.058 8.420 1.00 93.81 177 ALA A CA 1
ATOM 1362 C C . ALA A 1 177 ? 31.488 -3.894 7.589 1.00 93.81 177 ALA A C 1
ATOM 1364 O O . ALA A 1 177 ? 32.521 -3.379 7.172 1.00 93.81 177 ALA A O 1
ATOM 1365 N N . VAL A 1 178 ? 31.132 -5.147 7.276 1.00 92.81 178 VAL A N 1
ATOM 1366 C CA . VAL A 1 178 ? 31.956 -6.025 6.427 1.00 92.81 178 VAL A CA 1
ATOM 1367 C C . VAL A 1 178 ? 32.090 -5.447 5.015 1.00 92.81 178 VAL A C 1
ATOM 1369 O O . VAL A 1 178 ? 33.197 -5.384 4.488 1.00 92.81 178 VAL A O 1
ATOM 1372 N N . ILE A 1 179 ? 30.994 -4.951 4.425 1.00 92.12 179 ILE A N 1
ATOM 1373 C CA . ILE A 1 179 ? 31.035 -4.275 3.117 1.00 92.12 179 ILE A CA 1
ATOM 1374 C C . ILE A 1 179 ? 31.937 -3.036 3.167 1.00 92.12 179 ILE A C 1
ATOM 1376 O O . ILE A 1 179 ? 32.772 -2.861 2.287 1.00 92.12 179 ILE A O 1
ATOM 1380 N N . ALA A 1 180 ? 31.781 -2.176 4.177 1.00 92.06 180 ALA A N 1
ATOM 1381 C CA . ALA A 1 180 ? 32.551 -0.939 4.286 1.00 92.06 180 ALA A CA 1
ATOM 1382 C C . ALA A 1 180 ? 34.057 -1.203 4.429 1.00 92.06 180 ALA A C 1
ATOM 1384 O O . ALA A 1 180 ? 34.850 -0.538 3.770 1.00 92.06 180 ALA A O 1
ATOM 1385 N N . ALA A 1 181 ? 34.440 -2.193 5.239 1.00 92.06 181 ALA A N 1
ATOM 1386 C CA . ALA A 1 181 ? 35.836 -2.585 5.411 1.00 92.06 181 ALA A CA 1
ATOM 1387 C C . ALA A 1 181 ? 36.438 -3.166 4.124 1.00 92.06 181 ALA A C 1
ATOM 1389 O O . ALA A 1 181 ? 37.548 -2.806 3.752 1.00 92.06 181 ALA A O 1
ATOM 1390 N N . ALA A 1 182 ? 35.703 -4.032 3.424 1.00 88.19 182 ALA A N 1
ATOM 1391 C CA . ALA A 1 182 ? 36.222 -4.720 2.245 1.00 88.19 182 ALA A CA 1
ATOM 1392 C C . ALA A 1 182 ? 36.269 -3.848 0.981 1.00 88.19 182 ALA A C 1
ATOM 1394 O O . ALA A 1 182 ? 36.982 -4.170 0.041 1.00 88.19 182 ALA A O 1
ATOM 1395 N N . VAL A 1 183 ? 35.501 -2.758 0.949 1.00 91.69 183 VAL A N 1
ATOM 1396 C CA . VAL A 1 183 ? 35.435 -1.824 -0.184 1.00 91.69 183 VAL A CA 1
ATOM 1397 C C . VAL A 1 183 ? 36.386 -0.627 -0.016 1.00 91.69 183 VAL A C 1
ATOM 1399 O O . VAL A 1 183 ? 36.613 0.130 -0.960 1.00 91.69 183 VAL A O 1
ATOM 1402 N N . ALA A 1 184 ? 36.966 -0.442 1.172 1.00 91.25 184 ALA A N 1
ATOM 1403 C CA . ALA A 1 184 ? 37.858 0.675 1.456 1.00 91.25 184 ALA A CA 1
ATOM 1404 C C . ALA A 1 184 ? 39.091 0.661 0.531 1.00 91.25 184 ALA A C 1
ATOM 1406 O O . ALA A 1 184 ? 39.850 -0.301 0.504 1.00 91.25 184 ALA A O 1
ATOM 1407 N N . GLY A 1 185 ? 39.288 1.747 -0.223 1.00 87.12 185 GLY A N 1
ATOM 1408 C CA . GLY A 1 185 ? 40.435 1.917 -1.123 1.00 87.12 185 GLY A CA 1
ATOM 1409 C C . GLY A 1 185 ? 40.311 1.247 -2.498 1.00 87.12 185 GLY A C 1
ATOM 1410 O O . GLY A 1 185 ? 41.214 1.415 -3.312 1.00 87.12 185 GLY A O 1
ATOM 1411 N N . LEU A 1 186 ? 39.213 0.538 -2.789 1.00 88.81 186 LEU A N 1
ATOM 1412 C CA . LEU A 1 186 ? 38.986 -0.080 -4.101 1.00 88.81 186 LEU A CA 1
ATOM 1413 C C . LEU A 1 186 ? 38.371 0.900 -5.114 1.00 88.81 186 LEU A C 1
ATOM 1415 O O . LEU A 1 186 ? 37.560 1.759 -4.743 1.00 88.81 186 LEU A O 1
ATOM 1419 N N . PRO A 1 187 ? 38.677 0.745 -6.416 1.00 89.12 187 PRO A N 1
ATOM 1420 C CA . PRO A 1 187 ? 37.983 1.474 -7.464 1.00 89.12 187 PRO A CA 1
ATOM 1421 C C . PRO A 1 187 ? 36.500 1.070 -7.506 1.00 89.12 187 PRO A C 1
ATOM 1423 O O . PRO A 1 187 ? 36.124 -0.080 -7.274 1.00 89.12 187 PRO A O 1
ATOM 1426 N N . LYS A 1 188 ? 35.633 2.037 -7.835 1.00 85.06 188 LYS A N 1
ATOM 1427 C CA . LYS A 1 188 ? 34.162 1.911 -7.823 1.00 85.06 188 LYS A CA 1
ATOM 1428 C C . LYS A 1 188 ? 33.584 0.630 -8.471 1.00 85.06 188 LYS A C 1
ATOM 1430 O O . LYS A 1 188 ? 32.634 0.101 -7.891 1.00 85.06 188 LYS A O 1
ATOM 1435 N N . PRO A 1 189 ? 34.075 0.119 -9.621 1.00 85.69 189 PRO A N 1
ATOM 1436 C CA . PRO A 1 189 ? 33.536 -1.116 -10.200 1.00 85.69 189 PRO A CA 1
ATOM 1437 C C . PRO A 1 189 ? 33.836 -2.356 -9.343 1.00 85.69 189 PRO A C 1
ATOM 1439 O O . PRO A 1 189 ? 32.921 -3.114 -9.022 1.00 85.69 189 PRO A O 1
ATOM 1442 N N . GLU A 1 190 ? 35.080 -2.530 -8.894 1.00 84.31 190 GLU A N 1
ATOM 1443 C CA . GLU A 1 190 ? 35.498 -3.665 -8.056 1.00 84.31 190 GLU A CA 1
ATOM 1444 C C . GLU A 1 190 ? 34.823 -3.619 -6.680 1.00 84.31 190 GLU A C 1
ATOM 1446 O O . GLU A 1 190 ? 34.270 -4.612 -6.201 1.00 84.31 190 GLU A O 1
ATOM 1451 N N . ALA A 1 191 ? 34.757 -2.417 -6.105 1.00 87.50 191 ALA A N 1
ATOM 1452 C CA . ALA A 1 191 ? 33.993 -2.094 -4.909 1.00 87.50 191 ALA A CA 1
ATOM 1453 C C . ALA A 1 191 ? 32.523 -2.544 -4.993 1.00 87.50 191 ALA A C 1
ATOM 1455 O O . ALA A 1 191 ? 31.974 -3.087 -4.032 1.00 87.50 191 ALA A O 1
ATOM 1456 N N . ALA A 1 192 ? 31.862 -2.322 -6.134 1.00 86.56 192 ALA A N 1
ATOM 1457 C CA . ALA A 1 192 ? 30.452 -2.652 -6.315 1.00 86.56 192 ALA A CA 1
ATOM 1458 C C . ALA A 1 192 ? 30.211 -4.167 -6.400 1.00 86.56 192 ALA A C 1
ATOM 1460 O O . ALA A 1 192 ? 29.294 -4.671 -5.743 1.00 86.56 192 ALA A O 1
ATOM 1461 N N . HIS A 1 193 ? 31.044 -4.892 -7.153 1.00 87.69 193 HIS A N 1
ATOM 1462 C CA . HIS A 1 193 ? 30.970 -6.353 -7.246 1.00 87.69 193 HIS A CA 1
ATOM 1463 C C . HIS A 1 193 ? 31.199 -7.017 -5.886 1.00 87.69 193 HIS A C 1
ATOM 1465 O O . HIS A 1 193 ? 30.417 -7.877 -5.466 1.00 87.69 193 HIS A O 1
ATOM 1471 N N . LEU A 1 194 ? 32.223 -6.566 -5.160 1.00 87.69 194 LEU A N 1
ATOM 1472 C CA . LEU A 1 194 ? 32.557 -7.087 -3.841 1.00 87.69 194 LEU A CA 1
ATOM 1473 C C . LEU A 1 194 ? 31.428 -6.789 -2.837 1.00 87.69 194 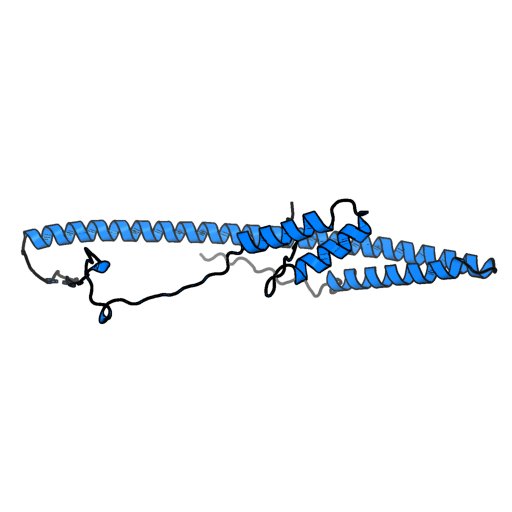LEU A C 1
ATOM 1475 O O . LEU A 1 194 ? 30.957 -7.694 -2.142 1.00 87.69 194 LEU A O 1
ATOM 1479 N N . ALA A 1 195 ? 30.910 -5.557 -2.814 1.00 88.12 195 ALA A N 1
ATOM 1480 C CA . ALA A 1 195 ? 29.780 -5.180 -1.964 1.00 88.12 195 ALA A CA 1
ATOM 1481 C C . ALA A 1 195 ? 28.523 -6.025 -2.225 1.00 88.12 195 ALA A C 1
ATOM 1483 O O . ALA A 1 195 ? 27.799 -6.354 -1.283 1.00 88.12 195 ALA A O 1
ATOM 1484 N N . PHE A 1 196 ? 28.246 -6.358 -3.488 1.00 87.69 196 PHE A N 1
ATOM 1485 C CA . PHE A 1 196 ? 27.104 -7.188 -3.864 1.00 87.69 196 PHE A CA 1
ATOM 1486 C C . PHE A 1 196 ? 27.258 -8.628 -3.365 1.00 87.69 196 PHE A C 1
ATOM 1488 O O . PHE A 1 196 ? 26.332 -9.159 -2.749 1.00 87.69 196 PHE A O 1
ATOM 1495 N N . SER A 1 197 ? 28.437 -9.228 -3.554 1.00 89.31 197 SER A N 1
ATOM 1496 C CA . SER A 1 197 ? 28.736 -10.576 -3.057 1.00 89.31 197 SER A CA 1
ATOM 1497 C C . SER A 1 197 ? 28.611 -10.653 -1.530 1.00 89.31 197 SER A C 1
ATOM 1499 O O . SER A 1 197 ? 27.871 -11.482 -0.995 1.00 89.31 197 SER A O 1
ATOM 1501 N N . LEU A 1 198 ? 29.232 -9.711 -0.811 1.00 90.38 198 LEU A N 1
ATOM 1502 C CA . LEU A 1 198 ? 29.181 -9.661 0.653 1.00 90.38 198 LEU A CA 1
ATOM 1503 C C . LEU A 1 198 ? 27.781 -9.387 1.205 1.00 90.38 198 LEU A C 1
ATOM 1505 O O . LEU A 1 198 ? 27.426 -9.901 2.265 1.00 90.38 198 LEU A O 1
ATOM 1509 N N . ALA A 1 199 ? 26.955 -8.609 0.504 1.00 89.38 199 ALA A N 1
ATOM 1510 C CA . ALA A 1 199 ? 25.569 -8.400 0.908 1.00 89.38 199 ALA A CA 1
ATOM 1511 C C . ALA A 1 199 ? 24.772 -9.716 0.971 1.00 89.38 199 ALA A C 1
ATOM 1513 O O . ALA A 1 199 ? 23.812 -9.798 1.740 1.00 89.38 199 ALA A O 1
ATOM 1514 N N . ALA A 1 200 ? 25.164 -10.736 0.201 1.00 89.56 200 ALA A N 1
ATOM 1515 C CA . ALA A 1 200 ? 24.527 -12.046 0.192 1.00 89.56 200 ALA A CA 1
ATOM 1516 C C . ALA A 1 200 ? 25.124 -13.040 1.204 1.00 89.56 200 ALA A C 1
ATOM 1518 O O . ALA A 1 200 ? 24.406 -13.939 1.636 1.00 89.56 200 ALA A O 1
ATOM 1519 N N . THR A 1 201 ? 26.400 -12.892 1.581 1.00 90.31 201 THR A N 1
ATOM 1520 C CA . THR A 1 201 ? 27.159 -13.941 2.292 1.00 90.31 201 THR A CA 1
ATOM 1521 C C . THR A 1 201 ? 27.760 -13.523 3.637 1.00 90.31 201 THR A C 1
ATOM 1523 O O . THR A 1 201 ? 28.163 -14.392 4.406 1.00 90.31 201 THR A O 1
ATOM 1526 N N . ALA A 1 202 ? 27.795 -12.228 3.978 1.00 89.12 202 ALA A N 1
ATOM 1527 C CA . ALA A 1 202 ? 28.495 -11.737 5.174 1.00 89.12 202 ALA A CA 1
ATOM 1528 C C . ALA A 1 202 ? 27.928 -12.247 6.516 1.00 89.12 202 ALA A C 1
ATOM 1530 O O . ALA A 1 202 ? 28.619 -12.187 7.534 1.00 89.12 202 ALA A O 1
ATOM 1531 N N . VAL A 1 203 ? 26.680 -12.728 6.548 1.00 91.00 203 VAL A N 1
ATOM 1532 C CA . VAL A 1 203 ? 26.076 -13.379 7.719 1.00 91.00 203 VAL A CA 1
ATOM 1533 C C . VAL A 1 203 ? 25.349 -14.649 7.258 1.00 91.00 203 VAL A C 1
ATOM 1535 O O . VAL A 1 203 ? 24.398 -14.542 6.485 1.00 91.00 203 VAL A O 1
ATOM 1538 N N . PRO A 1 204 ? 25.733 -15.848 7.735 1.00 91.25 204 PRO A N 1
ATOM 1539 C CA . PRO A 1 204 ? 25.023 -17.080 7.404 1.00 91.25 204 PRO A CA 1
ATOM 1540 C C . PRO A 1 204 ? 23.530 -16.988 7.744 1.00 91.25 204 PRO A C 1
ATOM 1542 O O . PRO A 1 204 ? 23.156 -16.565 8.837 1.00 91.25 204 PRO A O 1
ATOM 1545 N N . GLY A 1 205 ? 22.672 -17.358 6.792 1.00 88.69 205 GLY A N 1
ATOM 1546 C CA . GLY A 1 205 ? 21.215 -17.311 6.956 1.00 88.69 205 GLY A CA 1
ATOM 1547 C C . GLY A 1 205 ? 20.577 -15.921 6.809 1.00 88.69 205 GLY A C 1
ATOM 1548 O O . GLY A 1 205 ? 19.362 -15.803 6.964 1.00 88.69 205 GLY A O 1
ATOM 1549 N N . ALA A 1 206 ? 21.339 -14.869 6.477 1.00 90.50 206 ALA A N 1
ATOM 1550 C CA . ALA A 1 206 ? 20.799 -13.531 6.241 1.00 90.50 206 ALA A CA 1
ATOM 1551 C C . ALA A 1 206 ? 21.469 -12.822 5.057 1.00 90.50 206 ALA A C 1
ATOM 1553 O O . ALA A 1 206 ? 22.685 -12.818 4.912 1.00 90.50 206 ALA A O 1
ATOM 1554 N N . ARG A 1 207 ? 20.662 -12.133 4.243 1.00 91.88 207 ARG A N 1
ATOM 1555 C CA . ARG A 1 207 ? 21.145 -11.308 3.126 1.00 91.88 207 ARG A CA 1
ATOM 1556 C C . ARG A 1 207 ? 20.569 -9.900 3.175 1.00 91.88 207 ARG A C 1
ATOM 1558 O O . ARG A 1 207 ? 19.395 -9.707 3.498 1.00 91.88 207 ARG A O 1
ATOM 1565 N N . LEU A 1 208 ? 21.383 -8.914 2.817 1.00 92.06 208 LEU A N 1
ATOM 1566 C CA . LEU A 1 208 ? 20.969 -7.524 2.679 1.00 92.06 208 LEU A CA 1
ATOM 1567 C C . LEU A 1 208 ? 20.429 -7.280 1.267 1.00 92.06 208 LEU A C 1
ATOM 1569 O O . LEU A 1 208 ? 21.184 -7.156 0.309 1.00 92.06 208 LEU A O 1
ATOM 1573 N N . ILE A 1 209 ? 19.109 -7.148 1.149 1.00 90.06 209 ILE A N 1
ATOM 1574 C CA . ILE A 1 209 ? 18.447 -6.802 -0.114 1.00 90.06 209 ILE A CA 1
ATOM 1575 C C . ILE A 1 209 ? 18.208 -5.292 -0.145 1.00 90.06 209 ILE A C 1
ATOM 1577 O O . ILE A 1 209 ? 17.534 -4.747 0.732 1.00 90.06 209 ILE A O 1
ATOM 1581 N N . LYS A 1 210 ? 18.733 -4.609 -1.165 1.00 84.88 210 LYS A N 1
ATOM 1582 C CA . LYS A 1 210 ? 18.386 -3.212 -1.453 1.00 84.88 210 LYS A CA 1
ATOM 1583 C C . LYS A 1 210 ? 17.220 -3.196 -2.439 1.00 84.88 210 LYS A C 1
ATOM 1585 O O . LYS A 1 210 ? 17.350 -3.705 -3.545 1.00 84.88 210 LYS A O 1
ATOM 1590 N N . ARG A 1 211 ? 16.089 -2.618 -2.039 1.00 87.31 211 ARG A N 1
ATOM 1591 C CA . ARG A 1 211 ? 14.945 -2.359 -2.922 1.00 87.31 211 ARG A CA 1
ATOM 1592 C C . ARG A 1 211 ? 14.827 -0.858 -3.132 1.00 87.31 211 ARG A C 1
ATOM 1594 O O . ARG A 1 211 ? 15.019 -0.095 -2.186 1.00 87.31 211 ARG A O 1
ATOM 1601 N N . ARG A 1 212 ? 14.544 -0.446 -4.365 1.00 89.50 212 ARG A N 1
ATOM 1602 C CA . ARG A 1 212 ? 14.161 0.935 -4.651 1.00 89.50 212 ARG A CA 1
ATOM 1603 C C . ARG A 1 212 ? 12.662 1.060 -4.429 1.00 89.50 212 ARG A C 1
ATOM 1605 O O . ARG A 1 212 ? 11.905 0.184 -4.839 1.00 89.50 212 ARG A O 1
ATOM 1612 N N . HIS A 1 213 ? 12.270 2.125 -3.753 1.00 87.31 213 HIS A N 1
ATOM 1613 C CA . HIS A 1 213 ? 10.877 2.512 -3.625 1.00 87.31 213 HIS A CA 1
ATOM 1614 C C . HIS A 1 213 ? 10.658 3.699 -4.549 1.00 87.31 213 HIS A C 1
ATOM 1616 O O . HIS A 1 213 ? 11.447 4.641 -4.533 1.00 87.31 213 HIS A O 1
ATOM 1622 N N . TRP A 1 214 ? 9.618 3.607 -5.366 1.00 88.44 214 TRP A N 1
ATOM 1623 C CA . TRP A 1 214 ? 9.253 4.633 -6.329 1.00 88.44 214 TRP A CA 1
ATOM 1624 C C . TRP A 1 214 ? 7.977 5.315 -5.847 1.00 88.44 214 TRP A C 1
ATOM 1626 O O . TRP A 1 214 ? 7.029 4.641 -5.431 1.00 88.44 214 TRP A O 1
ATOM 1636 N N . SER A 1 215 ? 7.970 6.640 -5.891 1.00 87.00 215 SER A N 1
ATOM 1637 C CA . SER A 1 215 ? 6.794 7.479 -5.672 1.00 87.00 215 SER A CA 1
ATOM 1638 C C . SER A 1 215 ? 6.422 8.152 -6.987 1.00 87.00 215 SER A C 1
ATOM 1640 O O . SER A 1 215 ? 7.311 8.509 -7.755 1.00 87.00 215 SER A O 1
ATOM 1642 N N . ILE A 1 216 ? 5.122 8.305 -7.220 1.00 87.69 216 ILE A N 1
ATOM 1643 C CA . ILE A 1 216 ? 4.591 9.172 -8.276 1.00 87.69 216 ILE A CA 1
ATOM 1644 C C . ILE A 1 216 ? 4.359 10.530 -7.600 1.00 87.69 216 ILE A C 1
ATOM 1646 O O . ILE A 1 216 ? 3.904 10.542 -6.448 1.00 87.69 216 ILE A O 1
ATOM 1650 N N . THR A 1 217 ? 4.804 11.610 -8.237 1.00 77.81 217 THR A N 1
ATOM 1651 C CA . THR A 1 217 ? 4.788 12.988 -7.718 1.00 77.81 217 THR A CA 1
ATOM 1652 C C . THR A 1 217 ? 4.191 13.925 -8.737 1.00 77.81 217 THR A C 1
ATOM 1654 O O . THR A 1 217 ? 4.586 13.751 -9.913 1.00 77.81 217 THR A O 1
#

Secondary structure (DSSP, 8-state):
-------PPPPS----PPPHHHHHHHHHHHHHHHHHHHHGGG-S-HHHHHHHHHHHHHHHHHHHHHHHHHHHHHHHHHHHHHHHHHHHHHHHHHHHHHHHHHHHHHHHHHHHHHHHHHHHHHHSTT-SEEE-SS-EEE---------S-TTSS-GGG----------HHHHHHHHHHHHHHHHTT--HHHHHHHHHHHHHHSBTTB-----------

Radius of gyration: 35.95 Å; chains: 1; bounding box: 82×39×98 Å

Sequence (217 aa):
MSVAIPLASPPAEAAKLPSLWELGSALEAETHWIAQLAERLDTGDEDERALAIADLEDSLASEEHQREAFVRKADATCWVIERLRAEASYHQCQSKRFAALAKGEDNRADALEATLVHLLDRLEPGASAHRLHDHCLRSRLTEAIEIDDASALPAELLTIQTTSTPNKSSIKARIRAVIAAAVAGLPKPEAAHLAFSLAATAVPGARLIKRRHWSIT

pLDDT: mean 88.87, std 11.43, range [39.78, 98.44]

Foldseek 3Di:
DDDDDDPPDDPDDDPDDQDLVRLVVVLVVLVVVLVVLVVQCPDPDPVSNVVSVVVNVVSVVVNVVSVVVNVVNVVVVLVVVVVVVVVVVVVVVVVVVVVVVVVVVVVVVVVVVVVVVVVVCVVPPPDQWDDDPVDIDGDDDDDDDDDPDPVPDDPVPDDDDPDDDDPPVVVVVQLVVVLCVVLPPDDPVVSVVSNQVSQQPSDPPDHNDDDDDDDDD